Protein AF-A0A8T3LQ07-F1 (afdb_monomer)

Sequence (289 aa):
IAEIYIAQEATGGEEASLSDTGQVKVRHILYSPKDDPQGAADLPADDPAWAEAEAAARAAADKLKAIPDLAAREVDFEVLAKAESDDKGSGAKGGQLDYTSRSGFVKEFSDAIFDGEHTKGEIIGPVKSDFGYHVILWQSRRGTADERIAEMETLLKAPGAAFAALAREHSEGRTAAEGGVLGWNTKDQLQTEIADAVFALQAGQTTPRIELEDPAGAHWYNVLERKPRPLDADQRGALLTAAEGVAWPKAFEDWYAPKKETAEADGVITRDDSFTGGGTEPGVDELNP

Mean predicted aligned error: 12.7 Å

Nearest PDB structures (foldseek):
  2pv2-assembly1_B  TM=8.485E-01  e=2.477E-07  Escherichia coli
  2pv3-assembly1_B  TM=7.543E-01  e=3.571E-07  Escherichia coli
  6vj4-assembly1_A-2  TM=7.749E-01  e=1.306E-05  Bacillus anthracis
  2lj4-assembly1_A  TM=7.363E-01  e=4.424E-05  Trypanosoma brucei
  5gph-assembly1_A  TM=7.186E-01  e=7.660E-05  Homo sapiens

Solvent-accessible surface area (backbone atoms only — not comparable to full-atom values): 16565 Å² total; per-residue (Å²): 55,26,42,32,30,41,62,51,72,83,79,64,76,95,68,83,76,78,71,92,74,23,24,41,26,35,30,40,29,34,25,16,29,83,69,31,45,86,57,27,64,78,50,63,92,80,42,65,43,52,58,50,16,46,50,51,22,40,53,52,41,53,58,48,64,69,42,84,49,58,71,61,30,54,52,52,44,25,54,45,10,54,74,63,26,51,43,63,78,32,6,74,60,27,8,50,41,66,76,40,47,64,86,80,49,59,67,57,62,29,46,68,76,66,58,78,89,83,54,75,66,38,72,44,60,59,40,68,54,65,45,29,18,36,27,32,37,37,58,50,74,46,64,34,50,68,56,51,49,55,50,48,58,53,50,68,68,39,90,85,54,55,61,43,57,50,7,48,75,65,27,73,41,96,35,8,85,72,21,9,54,70,49,90,78,56,67,88,77,41,59,69,72,57,28,56,49,55,71,75,51,55,63,75,40,65,45,68,85,40,80,41,80,82,76,43,22,45,33,33,40,34,30,67,67,81,77,90,77,77,70,50,74,64,58,46,47,51,52,48,52,51,47,42,71,64,47,43,62,53,56,47,45,70,60,43,54,65,52,60,76,67,57,68,95,75,87,73,85,80,83,75,83,84,71,83,74,92,68,87,76,91,82,83,82,89,84,87,135

Secondary structure (DSSP, 8-state):
-EEEEEEPP---SS---S----EEEEEEEEE-GGG-TTTGGGS-TT-HHHHHHHHHHHHHHHHHHT--SHHHHHHHHHHHHHHH-S-HHHHTTTTEEEEEEGGGS-HHHHHHHHSS---TT-EEEEEEETTEEEEEEEEEEE--HHHHHHHHHHHHHSTT--HHHHHHHH--STTGGGTSB-----GGGS-HHHHHHHHTS-TT-BPPPEEEETTEEEEEEE-------PPPHHHHHHHHHHHHHHHHHHHHHHHHHHHHHT--SS------TT---------------

Structure (mmCIF, N/CA/C/O backbone):
data_AF-A0A8T3LQ07-F1
#
_entry.id   AF-A0A8T3LQ07-F1
#
loop_
_atom_site.group_PDB
_atom_site.id
_atom_site.type_symbol
_atom_site.label_atom_id
_atom_site.label_alt_id
_atom_site.label_comp_id
_atom_site.label_asym_id
_atom_site.label_entity_id
_atom_site.label_seq_id
_atom_site.pdbx_PDB_ins_code
_atom_site.Cartn_x
_atom_site.Cartn_y
_atom_site.Cartn_z
_atom_site.occupancy
_atom_site.B_iso_or_equiv
_atom_site.auth_seq_id
_atom_site.auth_comp_id
_atom_site.auth_asym_id
_atom_site.auth_atom_id
_atom_site.pdbx_PDB_model_num
ATOM 1 N N . ILE A 1 1 ? -13.532 -5.780 21.395 1.00 94.31 1 ILE A N 1
ATOM 2 C CA . ILE A 1 1 ? -13.444 -4.439 20.764 1.00 94.31 1 ILE A CA 1
ATOM 3 C C . ILE A 1 1 ? -13.103 -4.591 19.289 1.00 94.31 1 ILE A C 1
ATOM 5 O O . ILE A 1 1 ? -12.690 -5.680 18.892 1.00 94.31 1 ILE A O 1
ATOM 9 N N . ALA A 1 2 ? -13.291 -3.541 18.500 1.00 96.31 2 ALA A N 1
ATOM 10 C CA . ALA A 1 2 ? -12.757 -3.438 17.147 1.00 96.31 2 ALA A CA 1
ATOM 11 C C . ALA A 1 2 ? -11.883 -2.186 17.018 1.00 96.31 2 ALA A C 1
ATOM 13 O O . ALA A 1 2 ? -12.091 -1.241 17.774 1.00 96.31 2 ALA A O 1
ATOM 14 N N . GLU A 1 3 ? -10.943 -2.193 16.081 1.00 97.31 3 GLU A N 1
ATOM 15 C CA . GLU A 1 3 ? -9.976 -1.129 15.817 1.00 97.31 3 GLU A CA 1
ATOM 16 C C . GLU A 1 3 ? -10.114 -0.588 14.390 1.00 97.31 3 GLU A C 1
ATOM 18 O O . GLU A 1 3 ? -10.347 -1.334 13.439 1.00 97.31 3 GLU A O 1
ATOM 23 N N . ILE A 1 4 ? -9.921 0.720 14.259 1.00 98.06 4 ILE A N 1
ATOM 24 C CA . ILE A 1 4 ? -9.500 1.368 13.024 1.00 98.06 4 ILE A CA 1
ATOM 25 C C . ILE A 1 4 ? -8.155 2.018 13.314 1.00 98.06 4 ILE A C 1
ATOM 27 O O . ILE A 1 4 ? -8.064 2.886 14.177 1.00 98.06 4 ILE A O 1
ATOM 31 N N . TYR A 1 5 ? -7.140 1.590 12.579 1.00 96.62 5 TYR A N 1
ATOM 32 C CA . TYR A 1 5 ? -5.800 2.166 12.564 1.00 96.62 5 TYR A CA 1
ATOM 33 C C . TYR A 1 5 ? -5.536 2.859 11.227 1.00 96.62 5 TYR A C 1
ATOM 35 O O . TYR A 1 5 ? -5.799 2.262 10.178 1.00 96.62 5 TYR A O 1
ATOM 43 N N . ILE A 1 6 ? -5.007 4.082 11.277 1.00 95.31 6 ILE A N 1
ATOM 44 C CA . ILE A 1 6 ? -4.413 4.804 10.149 1.00 95.31 6 ILE A CA 1
ATOM 45 C C . ILE A 1 6 ? -2.968 5.133 10.521 1.00 95.31 6 ILE A C 1
ATOM 47 O O . ILE A 1 6 ? -2.717 5.820 11.514 1.00 95.31 6 ILE A O 1
ATOM 51 N N . ALA A 1 7 ? -2.027 4.649 9.716 1.00 91.12 7 ALA A N 1
ATOM 52 C CA . ALA A 1 7 ? -0.608 4.867 9.924 1.00 91.12 7 ALA A CA 1
ATOM 53 C C . ALA A 1 7 ? -0.254 6.339 9.717 1.00 91.12 7 ALA A C 1
ATOM 55 O O . ALA A 1 7 ? -0.655 6.953 8.721 1.00 91.12 7 ALA A O 1
ATOM 56 N N . GLN A 1 8 ? 0.522 6.886 10.651 1.00 84.19 8 GLN A N 1
ATOM 57 C CA . GLN A 1 8 ? 1.119 8.202 10.485 1.00 84.19 8 GLN A CA 1
ATOM 58 C C . GLN A 1 8 ? 2.383 8.084 9.642 1.00 84.19 8 GLN A C 1
ATOM 60 O O . GLN A 1 8 ? 3.181 7.159 9.791 1.00 84.19 8 GLN A O 1
ATOM 65 N N . GLU A 1 9 ? 2.544 9.021 8.718 1.00 74.31 9 GLU A N 1
ATOM 66 C CA . GLU A 1 9 ? 3.708 9.062 7.848 1.00 74.31 9 GLU A CA 1
ATOM 67 C C . GLU A 1 9 ? 4.897 9.617 8.638 1.00 74.31 9 GLU A C 1
ATOM 69 O O . GLU A 1 9 ? 4.758 10.590 9.382 1.00 74.31 9 GLU A O 1
ATOM 74 N N . ALA A 1 10 ? 6.066 8.980 8.511 1.00 57.75 10 ALA A N 1
ATOM 75 C CA . ALA A 1 10 ? 7.288 9.504 9.103 1.00 57.75 10 ALA A CA 1
ATOM 76 C C . ALA A 1 10 ? 7.542 10.889 8.502 1.00 57.75 10 ALA A C 1
ATOM 78 O O . ALA A 1 10 ? 7.862 11.011 7.318 1.00 57.75 10 ALA A O 1
ATOM 79 N N . THR A 1 11 ? 7.375 11.932 9.310 1.00 49.59 11 THR A N 1
ATOM 80 C CA . THR A 1 11 ? 7.700 13.299 8.923 1.00 49.59 11 THR A CA 1
ATOM 81 C C . THR A 1 11 ? 9.214 13.388 8.750 1.00 49.59 11 THR A C 1
ATOM 83 O O . THR A 1 11 ? 9.973 13.587 9.696 1.00 49.59 11 THR A O 1
ATOM 86 N N . GLY A 1 12 ? 9.681 13.166 7.521 1.00 43.12 12 GLY A N 1
ATOM 87 C CA . GLY A 1 12 ? 11.055 13.460 7.135 1.00 43.12 12 GLY A CA 1
ATOM 88 C C . GLY A 1 12 ? 11.328 14.937 7.410 1.00 43.12 12 GLY A C 1
ATOM 89 O O . GLY A 1 12 ? 10.571 15.799 6.964 1.00 43.12 12 GLY A O 1
ATOM 90 N N . GLY A 1 13 ? 12.355 15.220 8.212 1.00 39.09 13 GLY A N 1
ATOM 91 C CA . GLY A 1 13 ? 12.686 16.572 8.656 1.00 39.09 13 GLY A CA 1
ATOM 92 C C . GLY A 1 13 ? 12.883 17.562 7.503 1.00 39.09 13 GLY A C 1
ATOM 93 O O . GLY A 1 13 ? 13.377 17.180 6.452 1.00 39.09 13 GLY A O 1
ATOM 94 N N . GLU A 1 14 ? 12.478 18.814 7.751 1.00 39.03 14 GLU A N 1
ATOM 95 C CA . GLU A 1 14 ? 12.721 20.102 7.055 1.00 39.03 14 GLU A CA 1
ATOM 96 C C . GLU A 1 14 ? 12.728 20.205 5.507 1.00 39.03 14 GLU A C 1
ATOM 98 O O . GLU A 1 14 ? 12.680 21.322 4.997 1.00 39.03 14 GLU A O 1
ATOM 103 N N . GLU A 1 15 ? 12.633 19.120 4.738 1.00 42.94 15 GLU A N 1
ATOM 104 C CA . GLU A 1 15 ? 12.396 19.123 3.283 1.00 42.94 15 GLU A CA 1
ATOM 105 C C . GLU A 1 15 ? 10.947 18.753 2.917 1.00 42.94 15 GLU A C 1
ATOM 107 O O . GLU A 1 15 ? 10.656 18.308 1.808 1.00 42.94 15 GLU A O 1
ATOM 112 N N . ALA A 1 16 ? 9.991 18.998 3.819 1.00 43.78 16 ALA A N 1
ATOM 113 C CA . ALA A 1 16 ? 8.550 18.884 3.565 1.00 43.78 16 ALA A CA 1
ATOM 114 C C . ALA A 1 16 ? 8.022 19.984 2.607 1.00 43.78 16 ALA A C 1
ATOM 116 O O . ALA A 1 16 ? 7.006 20.629 2.863 1.00 43.78 16 ALA A O 1
ATOM 117 N N . SER A 1 17 ? 8.730 20.251 1.506 1.00 44.31 17 SER A N 1
ATOM 118 C CA . SER A 1 17 ? 8.371 21.281 0.528 1.00 44.31 17 SER A CA 1
ATOM 119 C C . SER A 1 17 ? 8.662 20.886 -0.919 1.00 44.31 17 SER A C 1
ATOM 121 O O . SER A 1 17 ? 9.156 21.685 -1.700 1.00 44.31 17 SER A O 1
ATOM 123 N N . LEU A 1 18 ? 8.249 19.683 -1.320 1.00 46.19 18 LEU A N 1
ATOM 124 C CA . LEU A 1 18 ? 7.821 19.425 -2.700 1.00 46.19 18 LEU A CA 1
ATOM 125 C C . LEU A 1 18 ? 6.535 18.592 -2.661 1.00 46.19 18 LEU A C 1
ATOM 127 O O . LEU A 1 18 ? 6.535 17.397 -2.931 1.00 46.19 18 LEU A O 1
ATOM 131 N N . SER A 1 19 ? 5.454 19.264 -2.243 1.00 51.28 19 SER A N 1
ATOM 132 C CA . SER A 1 19 ? 4.056 18.808 -2.253 1.00 51.28 19 SER A CA 1
ATOM 133 C C . SER A 1 19 ? 3.864 17.357 -1.799 1.00 51.28 19 SER A C 1
ATOM 135 O O . SER A 1 19 ? 3.825 16.432 -2.614 1.00 51.28 19 SER A O 1
ATOM 137 N N . ASP A 1 20 ? 3.720 17.164 -0.491 1.00 59.56 20 ASP A N 1
ATOM 138 C CA . ASP A 1 20 ? 3.174 15.923 0.044 1.00 59.56 20 ASP A CA 1
ATOM 139 C C . ASP A 1 20 ? 1.755 15.751 -0.510 1.00 59.56 20 ASP A C 1
ATOM 141 O O . ASP A 1 20 ? 0.862 16.556 -0.249 1.00 59.56 20 ASP A O 1
ATOM 145 N N . THR A 1 21 ? 1.587 14.786 -1.407 1.00 69.06 21 THR A N 1
ATOM 146 C CA . THR A 1 21 ? 0.364 14.635 -2.204 1.00 69.06 21 THR A CA 1
ATOM 147 C C . THR A 1 21 ? -0.303 13.278 -1.971 1.00 69.06 21 THR A C 1
ATOM 149 O O . THR A 1 21 ? -1.004 12.755 -2.851 1.00 69.06 21 THR A O 1
ATOM 152 N N . GLY A 1 22 ? -0.054 12.716 -0.785 1.00 86.31 22 GLY A N 1
ATOM 153 C CA . GLY A 1 22 ? -0.535 11.421 -0.343 1.00 86.31 22 GLY A CA 1
ATOM 154 C C . GLY A 1 22 ? 0.343 10.269 -0.815 1.00 86.31 22 GLY A C 1
ATOM 155 O O . GLY A 1 22 ? 1.543 10.416 -1.051 1.00 86.31 22 GLY A O 1
ATOM 156 N N . GLN A 1 23 ? -0.271 9.100 -0.963 1.00 91.06 23 GLN A N 1
ATOM 157 C CA . GLN A 1 23 ? 0.427 7.857 -1.268 1.00 91.06 23 GLN A CA 1
ATOM 158 C C . GLN A 1 23 ? -0.121 7.204 -2.524 1.00 91.06 23 GLN A C 1
ATOM 160 O O . GLN A 1 23 ? -1.329 7.207 -2.774 1.00 91.06 23 GLN A O 1
ATOM 165 N N . VAL A 1 24 ? 0.768 6.584 -3.292 1.00 93.50 24 VAL A N 1
ATOM 166 C CA . VAL A 1 24 ? 0.418 5.867 -4.518 1.00 93.50 24 VAL A CA 1
ATOM 167 C C . VAL A 1 24 ? 0.774 4.397 -4.354 1.00 93.50 24 VAL A C 1
ATOM 169 O O . VAL A 1 24 ? 1.766 4.040 -3.721 1.00 93.50 24 VAL A O 1
ATOM 172 N N . LYS A 1 25 ? -0.071 3.543 -4.925 1.00 95.38 25 LYS A N 1
ATOM 173 C CA . LYS A 1 25 ? 0.132 2.106 -5.055 1.00 95.38 25 LYS A CA 1
ATOM 174 C C . LYS A 1 25 ? 0.359 1.776 -6.525 1.00 95.38 25 LYS A C 1
ATOM 176 O O . LYS A 1 25 ? -0.461 2.136 -7.377 1.00 95.38 25 LYS A O 1
ATOM 181 N N . VAL A 1 26 ? 1.452 1.076 -6.813 1.00 97.31 26 VAL A N 1
ATOM 182 C CA . VAL A 1 26 ? 1.838 0.693 -8.176 1.00 97.31 26 VAL A CA 1
ATOM 183 C C . VAL A 1 26 ? 2.389 -0.731 -8.220 1.00 97.31 26 VAL A C 1
ATOM 185 O O . VAL A 1 26 ? 2.765 -1.315 -7.200 1.00 97.31 26 VAL A O 1
ATOM 188 N N . ARG A 1 27 ? 2.497 -1.280 -9.429 1.00 98.06 27 ARG A N 1
ATOM 189 C CA . ARG A 1 27 ? 3.458 -2.350 -9.712 1.00 98.06 27 ARG A CA 1
ATOM 190 C C . ARG A 1 27 ? 4.576 -1.825 -10.601 1.00 98.06 27 ARG A C 1
ATOM 192 O O . ARG A 1 27 ? 4.353 -0.911 -11.387 1.00 98.06 27 ARG A O 1
ATOM 199 N N . HIS A 1 28 ? 5.758 -2.408 -10.487 1.00 97.25 28 HIS A N 1
ATOM 200 C CA . HIS A 1 28 ? 6.953 -1.961 -11.186 1.00 97.25 28 HIS A CA 1
ATOM 201 C C . HIS A 1 28 ? 7.794 -3.140 -11.707 1.00 97.25 28 HIS A C 1
ATOM 203 O O . HIS A 1 28 ? 7.902 -4.173 -11.049 1.00 97.25 28 HIS A O 1
ATOM 209 N N . ILE A 1 29 ? 8.384 -2.969 -12.893 1.00 98.62 29 ILE A N 1
ATOM 210 C CA . ILE A 1 29 ? 9.421 -3.835 -13.469 1.00 98.62 29 ILE A CA 1
ATOM 211 C C . ILE A 1 29 ? 10.637 -2.968 -13.777 1.00 98.62 29 ILE A C 1
ATOM 213 O O . ILE A 1 29 ? 10.501 -1.959 -14.476 1.00 98.62 29 ILE A O 1
ATOM 217 N N . LEU A 1 30 ? 11.798 -3.381 -13.275 1.00 98.56 30 LEU A N 1
ATOM 218 C CA . LEU A 1 30 ? 13.076 -2.742 -13.564 1.00 98.56 30 LEU A CA 1
ATOM 219 C C . LEU A 1 30 ? 13.832 -3.537 -14.620 1.00 98.56 30 LEU A C 1
ATOM 221 O O . LEU A 1 30 ? 14.007 -4.739 -14.445 1.00 98.56 30 LEU A O 1
ATOM 225 N N . TYR A 1 31 ? 14.319 -2.848 -15.645 1.00 98.56 31 TYR A N 1
ATOM 226 C CA . TYR A 1 31 ? 15.292 -3.372 -16.598 1.00 98.56 31 TYR A CA 1
ATOM 227 C C . TYR A 1 31 ? 16.583 -2.573 -16.454 1.00 98.56 31 TYR A C 1
ATOM 229 O O . TYR A 1 31 ? 16.621 -1.381 -16.782 1.00 98.56 31 TYR A O 1
ATOM 237 N N . SER A 1 32 ? 17.628 -3.209 -15.941 1.00 98.19 32 SER A N 1
ATOM 238 C CA . SER A 1 32 ? 18.918 -2.580 -15.674 1.00 98.19 32 SER A CA 1
ATOM 239 C C . SER A 1 32 ? 19.930 -2.928 -16.764 1.00 98.19 32 SER A C 1
ATOM 241 O O . SER A 1 32 ? 19.902 -4.027 -17.319 1.00 98.19 32 SER A O 1
ATOM 243 N N . PRO A 1 33 ? 20.861 -2.022 -17.102 1.00 97.94 33 PRO A N 1
ATOM 244 C CA . PRO A 1 33 ? 21.961 -2.389 -17.982 1.00 97.94 33 PRO A CA 1
ATOM 245 C C . PRO A 1 33 ? 22.768 -3.538 -17.351 1.00 97.94 33 PRO A C 1
ATOM 247 O O . PRO A 1 33 ? 23.153 -3.469 -16.185 1.00 97.94 33 PRO A O 1
ATOM 250 N N . LYS A 1 34 ? 23.031 -4.595 -18.134 1.00 96.56 34 LYS A N 1
ATOM 251 C CA . LYS A 1 34 ? 23.730 -5.824 -17.694 1.00 96.56 34 LYS A CA 1
ATOM 252 C C . LYS A 1 34 ? 23.026 -6.574 -16.550 1.00 96.56 34 LYS A C 1
ATOM 254 O O . LYS A 1 34 ? 23.692 -7.319 -15.835 1.00 96.56 34 LYS A O 1
ATOM 259 N N . ASP A 1 35 ? 21.717 -6.374 -16.383 1.00 96.50 35 ASP A N 1
ATOM 260 C CA . ASP A 1 35 ? 20.893 -6.971 -15.322 1.00 96.50 35 ASP A CA 1
ATOM 261 C C . ASP A 1 35 ? 21.405 -6.643 -13.896 1.00 96.50 35 ASP A C 1
ATOM 263 O O . ASP A 1 35 ? 21.150 -7.375 -12.935 1.00 96.50 35 ASP A O 1
ATOM 267 N N . ASP A 1 36 ? 22.163 -5.543 -13.751 1.00 96.56 36 ASP A N 1
ATOM 268 C CA . ASP A 1 36 ? 22.793 -5.110 -12.499 1.00 96.56 36 ASP A CA 1
ATOM 269 C C . ASP A 1 36 ? 22.351 -3.684 -12.121 1.00 96.56 36 ASP A C 1
ATOM 271 O O . ASP A 1 36 ? 22.983 -2.700 -12.521 1.00 96.56 36 ASP A O 1
ATOM 275 N N . PRO A 1 37 ? 21.275 -3.538 -11.327 1.00 96.00 37 PRO A N 1
ATOM 276 C CA . PRO A 1 37 ? 20.811 -2.228 -10.888 1.00 96.00 37 PRO A CA 1
ATOM 277 C C . PRO A 1 37 ? 21.823 -1.499 -10.003 1.00 96.00 37 PRO A C 1
ATOM 279 O O . PRO A 1 37 ? 21.842 -0.272 -10.000 1.00 96.00 37 PRO A O 1
ATOM 282 N N . GLN A 1 38 ? 22.657 -2.212 -9.238 1.00 95.38 38 GLN A N 1
ATOM 283 C CA . GLN A 1 38 ? 23.622 -1.573 -8.338 1.00 95.38 38 GLN A CA 1
ATOM 284 C C . GLN A 1 38 ? 24.820 -0.999 -9.100 1.00 95.38 38 GLN A C 1
ATOM 286 O O . GLN A 1 38 ? 25.325 0.051 -8.713 1.00 95.38 38 GLN A O 1
ATOM 291 N N . GLY A 1 39 ? 25.254 -1.667 -10.171 1.00 95.44 39 GLY A N 1
ATOM 292 C CA . GLY A 1 39 ? 26.345 -1.215 -11.039 1.00 95.44 39 GLY A CA 1
ATOM 293 C C . GLY A 1 39 ? 25.915 -0.303 -12.192 1.00 95.44 39 GLY A C 1
ATOM 294 O O . GLY A 1 39 ? 26.773 0.212 -12.909 1.00 95.44 39 GLY A O 1
ATOM 295 N N . ALA A 1 40 ? 24.612 -0.089 -12.399 1.00 94.81 40 ALA A N 1
ATOM 296 C CA . ALA A 1 40 ? 24.087 0.644 -13.552 1.00 94.81 40 ALA A CA 1
ATOM 297 C C . ALA A 1 40 ? 24.645 2.073 -13.671 1.00 94.81 40 ALA A C 1
ATOM 299 O O . ALA A 1 40 ? 25.073 2.478 -14.754 1.00 94.81 40 ALA A O 1
ATOM 300 N N . ALA A 1 41 ? 24.704 2.808 -12.558 1.00 93.06 41 ALA A N 1
ATOM 301 C CA . ALA A 1 41 ? 25.192 4.187 -12.518 1.00 93.06 41 ALA A CA 1
ATOM 302 C C . ALA A 1 41 ? 26.700 4.323 -12.814 1.00 93.06 41 ALA A C 1
ATOM 304 O O . ALA A 1 41 ? 27.150 5.393 -13.224 1.00 93.06 41 ALA A O 1
ATOM 305 N N . ASP A 1 42 ? 27.477 3.249 -12.641 1.00 95.69 42 ASP A N 1
ATOM 306 C CA . ASP A 1 42 ? 28.917 3.235 -12.923 1.00 95.69 42 ASP A CA 1
ATOM 307 C C . ASP A 1 42 ? 29.221 3.047 -14.419 1.00 95.69 42 ASP A C 1
ATOM 309 O O . ASP A 1 42 ? 30.358 3.243 -14.867 1.00 95.69 42 ASP A O 1
ATOM 313 N N . LEU A 1 43 ? 28.222 2.650 -15.214 1.00 95.19 43 LEU A N 1
ATOM 314 C CA . LEU A 1 43 ? 28.384 2.464 -16.648 1.00 95.19 43 LEU A CA 1
ATOM 315 C C . LEU A 1 43 ? 28.378 3.807 -17.390 1.00 95.19 43 LEU A C 1
ATOM 317 O O . LEU A 1 43 ? 27.555 4.678 -17.098 1.00 95.19 43 LEU A O 1
ATOM 321 N N . PRO A 1 44 ? 29.230 3.970 -18.420 1.00 95.56 44 PRO A N 1
ATOM 322 C CA . PRO A 1 44 ? 29.128 5.099 -19.334 1.00 95.56 44 PRO A CA 1
ATOM 323 C C . PRO A 1 44 ? 27.718 5.216 -19.922 1.00 95.56 44 PRO A C 1
ATOM 325 O O . PRO A 1 44 ? 27.093 4.217 -20.278 1.00 95.56 44 PRO A O 1
ATOM 328 N N . ALA A 1 45 ? 27.219 6.444 -20.061 1.00 90.25 45 ALA A N 1
ATOM 329 C CA . ALA A 1 45 ? 25.866 6.696 -20.562 1.00 90.25 45 ALA A CA 1
ATOM 330 C C . ALA A 1 45 ? 25.638 6.219 -22.013 1.00 90.25 45 ALA A C 1
ATOM 332 O O . ALA A 1 45 ? 24.491 6.080 -22.435 1.00 90.25 45 ALA A O 1
ATOM 333 N N . ASP A 1 46 ? 26.714 6.001 -22.771 1.00 93.69 46 ASP A N 1
ATOM 334 C CA . ASP A 1 46 ? 26.734 5.468 -24.134 1.00 93.69 46 ASP A CA 1
ATOM 335 C C . ASP A 1 46 ? 27.041 3.959 -24.201 1.00 93.69 46 ASP A C 1
ATOM 337 O O . ASP A 1 46 ? 27.145 3.412 -25.301 1.00 93.69 46 ASP A O 1
ATOM 341 N N . ASP A 1 47 ? 27.161 3.270 -23.058 1.00 96.88 47 ASP A N 1
ATOM 342 C CA . ASP A 1 47 ? 27.303 1.811 -23.022 1.00 96.88 47 ASP A CA 1
ATOM 343 C C . ASP A 1 47 ? 26.065 1.165 -23.686 1.00 96.88 47 ASP A C 1
ATOM 345 O O . ASP A 1 47 ? 24.926 1.500 -23.333 1.00 96.88 47 ASP A O 1
ATOM 349 N N . PRO A 1 48 ? 26.246 0.244 -24.653 1.00 97.19 48 PRO A N 1
ATOM 350 C CA . PRO A 1 48 ? 25.138 -0.384 -25.372 1.00 97.19 48 PRO A CA 1
ATOM 351 C C . PRO A 1 48 ? 24.146 -1.113 -24.455 1.00 97.19 48 PRO A C 1
ATOM 353 O O . PRO A 1 48 ? 22.975 -1.227 -24.817 1.00 97.19 48 PRO A O 1
ATOM 356 N N . ALA A 1 49 ? 24.563 -1.533 -23.254 1.00 97.62 49 ALA A N 1
ATOM 357 C CA . ALA A 1 49 ? 23.679 -2.157 -22.274 1.00 97.62 49 ALA A CA 1
ATOM 358 C C . ALA A 1 49 ? 22.512 -1.244 -21.852 1.00 97.62 49 ALA A C 1
ATOM 360 O O . ALA A 1 49 ? 21.431 -1.736 -21.534 1.00 97.62 49 ALA A O 1
ATOM 361 N N . TRP A 1 50 ? 22.684 0.084 -21.896 1.00 97.69 50 TRP A N 1
ATOM 362 C CA . TRP A 1 50 ? 21.582 1.021 -21.657 1.00 97.69 50 TRP A CA 1
ATOM 363 C C . TRP A 1 50 ? 20.523 0.959 -22.760 1.00 97.69 50 TRP A C 1
ATOM 365 O O . TRP A 1 50 ? 19.330 1.017 -22.468 1.00 97.69 50 TRP A O 1
ATOM 375 N N . ALA A 1 51 ? 20.938 0.823 -24.021 1.00 97.69 51 ALA A N 1
ATOM 376 C CA . ALA A 1 51 ? 20.011 0.704 -25.145 1.00 97.69 51 ALA A CA 1
ATOM 377 C C . ALA A 1 51 ? 19.267 -0.641 -25.128 1.00 97.69 51 ALA A C 1
ATOM 379 O O . ALA A 1 51 ? 18.087 -0.700 -25.478 1.00 97.69 51 ALA A O 1
ATOM 380 N N . GLU A 1 52 ? 19.936 -1.711 -24.692 1.00 97.75 52 GLU A N 1
ATOM 381 C CA . GLU A 1 52 ? 19.326 -3.031 -24.498 1.00 97.75 52 GLU A CA 1
ATOM 382 C C . GLU A 1 52 ? 18.254 -2.995 -23.400 1.00 97.75 52 GLU A C 1
ATOM 384 O O . GLU A 1 52 ? 17.119 -3.411 -23.643 1.00 97.75 52 GLU A O 1
ATOM 389 N N . ALA A 1 53 ? 18.573 -2.412 -22.239 1.00 98.25 53 ALA A N 1
ATOM 390 C CA . ALA A 1 53 ? 17.626 -2.237 -21.139 1.00 98.25 53 ALA A CA 1
ATOM 391 C C . ALA A 1 53 ? 16.413 -1.377 -21.545 1.00 98.25 53 ALA A C 1
ATOM 393 O O . ALA A 1 53 ? 15.269 -1.730 -21.255 1.00 98.25 53 ALA A O 1
ATOM 394 N N . GLU A 1 54 ? 16.634 -0.281 -22.281 1.00 98.44 54 GLU A N 1
ATOM 395 C CA . GLU A 1 54 ? 15.548 0.560 -22.799 1.00 98.44 54 GLU A CA 1
ATOM 396 C C . GLU A 1 54 ? 14.631 -0.216 -23.753 1.00 98.44 54 GLU A C 1
ATOM 398 O O . GLU A 1 54 ? 13.403 -0.107 -23.685 1.00 98.44 54 GLU A O 1
ATOM 403 N N . ALA A 1 55 ? 15.221 -0.998 -24.661 1.00 98.56 55 ALA A N 1
ATOM 404 C CA . ALA A 1 55 ? 14.478 -1.788 -25.631 1.00 98.56 55 ALA A CA 1
ATOM 405 C C . ALA A 1 55 ? 13.636 -2.875 -24.947 1.00 98.56 55 ALA A C 1
ATOM 407 O O . ALA A 1 55 ? 12.473 -3.055 -25.318 1.00 98.56 55 ALA A O 1
ATOM 40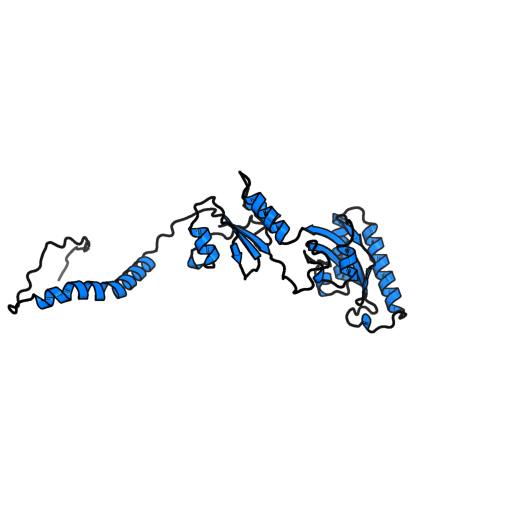8 N N . ALA A 1 56 ? 14.188 -3.546 -23.932 1.00 98.50 56 ALA A N 1
ATOM 409 C CA . ALA A 1 56 ? 13.471 -4.528 -23.123 1.00 98.50 56 ALA A CA 1
ATOM 410 C C . ALA A 1 56 ? 12.292 -3.884 -22.375 1.00 98.50 56 ALA A C 1
ATOM 412 O O . ALA A 1 56 ? 11.150 -4.328 -22.522 1.00 98.50 56 ALA A O 1
ATOM 413 N N . ALA A 1 57 ? 12.535 -2.767 -21.683 1.00 98.62 57 ALA A N 1
ATOM 414 C CA . ALA A 1 57 ? 11.490 -2.018 -20.992 1.00 98.62 57 ALA A CA 1
ATOM 415 C C . ALA A 1 57 ? 10.386 -1.544 -21.948 1.00 98.62 57 ALA A C 1
ATOM 417 O O . ALA A 1 57 ? 9.196 -1.637 -21.635 1.00 98.62 57 ALA A O 1
ATOM 418 N N . ARG A 1 58 ? 10.747 -1.061 -23.145 1.00 98.69 58 ARG A N 1
ATOM 419 C CA . ARG A 1 58 ? 9.761 -0.636 -24.148 1.00 98.69 58 ARG A CA 1
ATOM 420 C C . ARG A 1 58 ? 8.924 -1.809 -24.648 1.00 98.69 58 ARG A C 1
ATOM 422 O O . ARG A 1 58 ? 7.704 -1.691 -24.691 1.00 98.69 58 ARG A O 1
ATOM 429 N N . ALA A 1 59 ? 9.550 -2.943 -24.956 1.00 98.56 59 ALA A N 1
ATOM 430 C CA . ALA A 1 59 ? 8.836 -4.143 -25.385 1.00 98.56 59 ALA A CA 1
ATOM 431 C C . ALA A 1 59 ? 7.854 -4.646 -24.312 1.00 98.56 59 ALA A C 1
ATOM 433 O O . ALA A 1 59 ? 6.713 -4.992 -24.628 1.00 98.56 59 ALA A O 1
ATOM 434 N N . ALA A 1 60 ? 8.266 -4.629 -23.042 1.00 98.44 60 ALA A N 1
ATOM 435 C CA . ALA A 1 60 ? 7.413 -4.965 -21.909 1.00 98.44 60 ALA A CA 1
ATOM 436 C C . ALA A 1 60 ? 6.222 -4.005 -21.778 1.00 98.44 60 ALA A C 1
ATOM 438 O O . ALA A 1 60 ? 5.073 -4.447 -21.698 1.00 98.44 60 ALA A O 1
ATOM 439 N N . ALA A 1 61 ? 6.476 -2.693 -21.824 1.00 98.56 61 ALA A N 1
ATOM 440 C CA . ALA A 1 61 ? 5.431 -1.677 -21.757 1.00 98.56 61 ALA A CA 1
ATOM 441 C C . ALA A 1 61 ? 4.420 -1.819 -22.906 1.00 98.56 61 ALA A C 1
ATOM 443 O O . ALA A 1 61 ? 3.214 -1.778 -22.665 1.00 98.56 61 ALA A O 1
ATOM 444 N N . ASP A 1 62 ? 4.887 -2.031 -24.137 1.00 98.56 62 ASP A N 1
ATOM 445 C CA . ASP A 1 62 ? 4.029 -2.193 -25.315 1.00 98.56 62 ASP A CA 1
ATOM 446 C C . ASP A 1 62 ? 3.172 -3.462 -25.221 1.00 98.56 62 ASP A C 1
ATOM 448 O O . ASP A 1 62 ? 1.965 -3.420 -25.481 1.00 98.56 62 ASP A O 1
ATOM 452 N N . LYS A 1 63 ? 3.761 -4.577 -24.765 1.00 98.12 63 LYS A N 1
ATOM 453 C CA . LYS A 1 63 ? 3.036 -5.829 -24.502 1.00 98.12 63 LYS A CA 1
ATOM 454 C C . LYS A 1 63 ? 1.918 -5.622 -23.479 1.00 98.12 63 LYS A C 1
ATOM 456 O O . LYS A 1 63 ? 0.795 -6.058 -23.714 1.00 98.12 63 LYS A O 1
ATOM 461 N N . LEU A 1 64 ? 2.205 -4.939 -22.372 1.00 98.38 64 LEU A N 1
ATOM 462 C CA . LEU A 1 64 ? 1.233 -4.693 -21.303 1.00 98.38 64 LEU A CA 1
ATOM 463 C C . LEU A 1 64 ? 0.129 -3.718 -21.738 1.00 98.38 64 LEU A C 1
ATOM 465 O O . LEU A 1 64 ? -1.047 -3.944 -21.448 1.00 98.38 64 LEU A O 1
ATOM 469 N N . LYS A 1 65 ? 0.479 -2.666 -22.491 1.00 98.25 65 LYS A N 1
ATOM 470 C CA . LYS A 1 65 ? -0.485 -1.706 -23.063 1.00 98.25 65 LYS A CA 1
ATOM 471 C C . LYS A 1 65 ? -1.453 -2.372 -24.043 1.00 98.25 65 LYS A C 1
ATOM 473 O O . LYS A 1 65 ? -2.606 -1.953 -24.129 1.00 98.25 65 LYS A O 1
ATOM 478 N N . ALA A 1 66 ? -1.015 -3.418 -24.746 1.00 98.00 66 ALA A N 1
ATOM 479 C CA . ALA A 1 66 ? -1.842 -4.152 -25.700 1.00 98.00 66 ALA A CA 1
ATOM 480 C C . ALA A 1 66 ? -2.940 -5.023 -25.053 1.00 98.00 66 ALA A C 1
ATOM 482 O O . ALA A 1 66 ? -3.829 -5.485 -25.766 1.00 98.00 66 ALA A O 1
ATOM 483 N N . ILE A 1 67 ? -2.915 -5.245 -23.733 1.00 97.81 67 ILE A N 1
ATOM 484 C CA . ILE A 1 67 ? -3.907 -6.063 -23.017 1.00 97.81 67 ILE A CA 1
ATOM 485 C C . ILE A 1 67 ? -5.074 -5.165 -22.586 1.00 97.81 67 ILE A C 1
ATOM 487 O O . ILE A 1 67 ? -4.898 -4.397 -21.646 1.00 97.81 67 ILE A O 1
ATOM 491 N N . PRO A 1 68 ? -6.262 -5.201 -23.217 1.00 95.50 68 PRO A N 1
ATOM 492 C CA . PRO A 1 68 ? -7.329 -4.233 -22.937 1.00 95.50 68 PRO A CA 1
ATOM 493 C C . PRO A 1 68 ? -8.027 -4.459 -21.590 1.00 95.50 68 PRO A C 1
ATOM 495 O O . PRO A 1 68 ? -8.521 -3.508 -20.991 1.00 95.50 68 PRO A O 1
ATOM 498 N N . ASP A 1 69 ? -8.081 -5.707 -21.126 1.00 97.62 69 ASP A N 1
ATOM 499 C CA . ASP A 1 69 ? -8.697 -6.062 -19.853 1.00 97.62 69 ASP A CA 1
ATOM 500 C C . ASP A 1 69 ? -7.735 -5.786 -18.692 1.00 97.62 69 ASP A C 1
ATOM 502 O O . ASP A 1 69 ? -6.600 -6.261 -18.685 1.00 97.62 69 ASP A O 1
ATOM 506 N N . LEU A 1 70 ? -8.191 -5.015 -17.703 1.00 96.38 70 LEU A N 1
ATOM 507 C CA . LEU A 1 70 ? -7.361 -4.610 -16.569 1.00 96.38 70 LEU A CA 1
ATOM 508 C C . LEU A 1 70 ? -6.932 -5.800 -15.706 1.00 96.38 70 LEU A C 1
ATOM 510 O O . LEU A 1 70 ? -5.776 -5.864 -15.299 1.00 96.38 70 LEU A O 1
ATOM 514 N N . ALA A 1 71 ? -7.838 -6.741 -15.434 1.00 97.31 71 ALA A N 1
ATOM 515 C CA . ALA A 1 71 ? -7.524 -7.879 -14.577 1.00 97.31 71 ALA A CA 1
ATOM 516 C C . ALA A 1 71 ? -6.470 -8.781 -15.237 1.00 97.31 71 ALA A C 1
ATOM 518 O O . ALA A 1 71 ? -5.494 -9.166 -14.596 1.00 97.31 71 ALA A O 1
ATOM 519 N N . ALA A 1 72 ? -6.613 -9.049 -16.537 1.00 97.75 72 ALA A N 1
ATOM 520 C CA . ALA A 1 72 ? -5.611 -9.759 -17.322 1.00 97.75 72 ALA A CA 1
ATOM 521 C C . ALA A 1 72 ? -4.278 -8.998 -17.362 1.00 97.75 72 ALA A C 1
ATOM 523 O O . ALA A 1 72 ? -3.224 -9.604 -17.189 1.00 97.75 72 ALA A O 1
ATOM 524 N N . ARG A 1 73 ? -4.313 -7.668 -17.527 1.00 97.69 73 ARG A N 1
ATOM 525 C CA . ARG A 1 73 ? -3.104 -6.834 -17.528 1.00 97.69 73 ARG A CA 1
ATOM 526 C C . ARG A 1 73 ? -2.373 -6.887 -16.188 1.00 97.69 73 ARG A C 1
ATOM 528 O O . ARG A 1 73 ? -1.154 -6.997 -16.185 1.00 97.69 73 ARG A O 1
ATOM 535 N N . GLU A 1 74 ? -3.087 -6.834 -15.064 1.00 97.50 74 GLU A N 1
ATOM 536 C CA . GLU A 1 74 ? -2.503 -6.962 -13.721 1.00 97.50 74 GLU A CA 1
ATOM 537 C C . GLU A 1 74 ? -1.842 -8.331 -13.507 1.00 97.50 74 GLU A C 1
ATOM 539 O O . GLU A 1 74 ? -0.742 -8.400 -12.953 1.00 97.50 74 GLU A O 1
ATOM 544 N N . VAL A 1 75 ? -2.479 -9.409 -13.977 1.00 98.06 75 VAL A N 1
ATOM 545 C CA . VAL A 1 75 ? -1.931 -10.773 -13.905 1.00 98.06 75 VAL A CA 1
ATOM 546 C C . VAL A 1 75 ? -0.668 -10.903 -14.756 1.00 98.06 75 VAL A C 1
ATOM 548 O O . VAL A 1 75 ? 0.355 -11.380 -14.264 1.00 98.06 75 VAL A O 1
ATOM 551 N N . ASP A 1 76 ? -0.705 -10.446 -16.006 1.00 98.25 76 ASP A N 1
ATOM 552 C CA . ASP A 1 76 ? 0.446 -10.530 -16.908 1.00 98.25 76 ASP A CA 1
ATOM 553 C C . ASP A 1 76 ? 1.599 -9.635 -16.446 1.00 98.25 76 ASP A C 1
ATOM 555 O O . ASP A 1 76 ? 2.759 -10.031 -16.563 1.00 98.25 76 ASP A O 1
ATOM 559 N N . PHE A 1 77 ? 1.300 -8.470 -15.863 1.00 98.62 77 PHE A N 1
ATOM 560 C CA . PHE A 1 77 ? 2.310 -7.620 -15.236 1.00 98.62 77 PHE A CA 1
ATOM 561 C C . PHE A 1 77 ? 3.010 -8.354 -14.095 1.00 98.62 77 PHE A C 1
ATOM 563 O O . PHE A 1 77 ? 4.234 -8.351 -14.023 1.00 98.62 77 PHE A O 1
ATOM 570 N N . GLU A 1 78 ? 2.255 -9.011 -13.212 1.00 98.44 78 GLU A N 1
ATOM 571 C CA . GLU A 1 78 ? 2.821 -9.787 -12.108 1.00 98.44 78 GLU A CA 1
ATOM 572 C C . GLU A 1 78 ? 3.723 -10.926 -12.600 1.00 98.44 78 GLU A C 1
ATOM 574 O O . GLU A 1 78 ? 4.809 -11.133 -12.050 1.00 98.44 78 GLU A O 1
ATOM 579 N N . VAL A 1 79 ? 3.287 -11.655 -13.631 1.00 98.44 79 VAL A N 1
ATOM 580 C CA . VAL A 1 79 ? 4.080 -12.728 -14.245 1.00 98.44 79 VAL A CA 1
ATOM 581 C C . VAL A 1 79 ? 5.370 -12.167 -14.836 1.00 98.44 79 VAL A C 1
ATOM 583 O O . VAL A 1 79 ? 6.442 -12.719 -14.590 1.00 98.44 79 VAL A O 1
ATOM 586 N N . LEU A 1 80 ? 5.277 -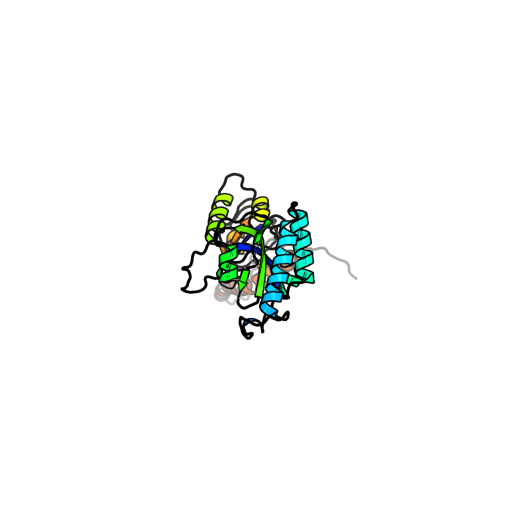11.056 -15.569 1.00 98.25 80 LEU A N 1
ATOM 587 C CA . LEU A 1 80 ? 6.425 -10.415 -16.199 1.00 98.25 80 LEU A CA 1
ATOM 588 C C . LEU A 1 80 ? 7.410 -9.878 -15.157 1.00 98.25 80 LEU A C 1
ATOM 590 O O . LEU A 1 80 ? 8.599 -10.152 -15.245 1.00 98.25 80 LEU A O 1
ATOM 594 N N . ALA A 1 81 ? 6.915 -9.211 -14.115 1.00 98.50 81 ALA A N 1
ATOM 595 C CA . ALA A 1 81 ? 7.737 -8.687 -13.031 1.00 98.50 81 ALA A CA 1
ATOM 596 C C . ALA A 1 81 ? 8.515 -9.792 -12.300 1.00 98.50 81 ALA A C 1
ATOM 598 O O . ALA A 1 81 ? 9.691 -9.623 -11.991 1.00 98.50 81 ALA A O 1
ATOM 599 N N . LYS A 1 82 ? 7.880 -10.944 -12.048 1.00 98.44 82 LYS A N 1
ATOM 600 C CA . LYS A 1 82 ? 8.544 -12.102 -11.427 1.00 98.44 82 LYS A CA 1
ATOM 601 C C . LYS A 1 82 ? 9.611 -12.724 -12.324 1.00 98.44 82 LYS A C 1
ATOM 603 O O . LYS A 1 82 ? 10.578 -13.275 -11.804 1.00 98.44 82 LYS A O 1
ATOM 608 N N . ALA A 1 83 ? 9.401 -12.692 -13.637 1.00 97.88 83 ALA A N 1
ATOM 609 C CA . ALA A 1 83 ? 10.289 -13.316 -14.607 1.00 97.88 83 ALA A CA 1
ATOM 610 C C . ALA A 1 83 ? 11.474 -12.421 -14.993 1.00 97.88 83 ALA A C 1
ATOM 612 O O . ALA A 1 83 ? 12.578 -12.929 -15.163 1.00 97.88 83 ALA A O 1
ATOM 613 N N . GLU A 1 84 ? 11.240 -11.116 -15.131 1.00 97.69 84 GLU A N 1
ATOM 614 C CA . GLU A 1 84 ? 12.155 -10.207 -15.827 1.00 97.69 84 GLU A CA 1
ATOM 615 C C . GLU A 1 84 ? 12.656 -9.042 -14.970 1.00 97.69 84 GLU A C 1
ATOM 617 O O . GLU A 1 84 ? 13.630 -8.414 -15.354 1.00 97.69 84 GLU A O 1
ATOM 622 N N . SER A 1 85 ? 12.041 -8.734 -13.820 1.00 98.50 85 SER A N 1
ATOM 623 C CA . SER A 1 85 ? 12.472 -7.566 -13.041 1.00 98.50 85 SER A CA 1
ATOM 624 C C . SER A 1 85 ? 13.850 -7.770 -12.405 1.00 98.50 85 SER A C 1
ATOM 626 O O . SER A 1 85 ? 14.110 -8.756 -11.695 1.00 98.50 85 SER A O 1
ATOM 628 N N . ASP A 1 86 ? 14.706 -6.769 -12.564 1.00 98.25 86 ASP A N 1
ATOM 629 C CA . AS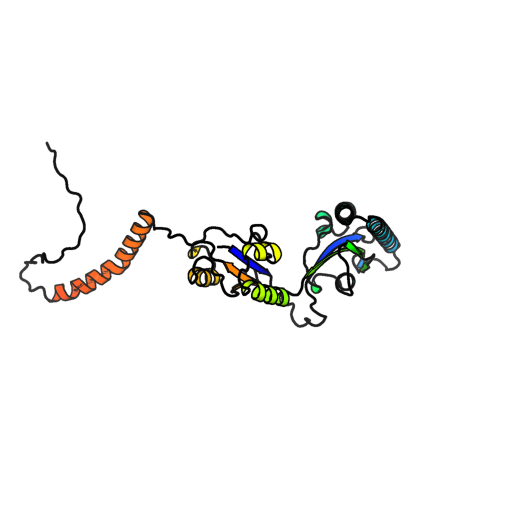P A 1 86 ? 16.000 -6.679 -11.892 1.00 98.25 86 ASP A CA 1
ATOM 630 C C . ASP A 1 86 ? 15.895 -6.172 -10.455 1.00 98.25 86 ASP A C 1
ATOM 632 O O . ASP A 1 86 ? 16.735 -6.499 -9.615 1.00 98.25 86 ASP A O 1
ATOM 636 N N . ASP A 1 87 ? 14.796 -5.499 -10.109 1.00 96.69 87 ASP A N 1
ATOM 637 C CA . ASP A 1 87 ? 14.443 -5.253 -8.715 1.00 96.69 87 ASP A CA 1
ATOM 638 C C . ASP A 1 87 ? 13.949 -6.557 -8.076 1.00 96.69 87 ASP A C 1
ATOM 640 O O . ASP A 1 87 ? 12.774 -6.924 -8.170 1.00 96.69 87 ASP A O 1
ATOM 644 N N . LYS A 1 88 ? 14.858 -7.263 -7.397 1.00 94.25 88 LYS A N 1
ATOM 645 C CA . LYS A 1 88 ? 14.559 -8.541 -6.733 1.00 94.25 88 LYS A CA 1
ATOM 646 C C . LYS A 1 88 ? 13.646 -8.388 -5.514 1.00 94.25 88 LYS A C 1
ATOM 648 O O . LYS A 1 88 ? 13.001 -9.363 -5.126 1.00 94.25 88 LYS A O 1
ATOM 653 N N . GLY A 1 89 ? 13.558 -7.192 -4.927 1.00 93.81 89 GLY A N 1
ATOM 654 C CA . GLY A 1 89 ? 12.708 -6.921 -3.771 1.00 93.81 89 GLY A CA 1
ATOM 655 C C . GLY A 1 89 ? 11.228 -6.907 -4.148 1.00 93.81 89 GLY A C 1
ATOM 656 O O . GLY A 1 89 ? 10.438 -7.691 -3.606 1.00 93.81 89 GLY A O 1
ATOM 657 N N . SER A 1 90 ? 10.851 -6.039 -5.091 1.00 95.81 90 SER A N 1
ATOM 658 C CA . SER A 1 90 ? 9.464 -5.956 -5.570 1.00 95.81 90 SER A CA 1
ATOM 659 C C . SER A 1 90 ? 9.147 -7.015 -6.630 1.00 95.81 90 SER A C 1
ATOM 661 O O . SER A 1 90 ? 8.051 -7.577 -6.612 1.00 95.81 90 SER A O 1
ATOM 663 N N . GLY A 1 91 ? 10.103 -7.383 -7.490 1.00 96.62 91 GLY A N 1
ATOM 664 C CA . GLY A 1 91 ? 9.933 -8.361 -8.572 1.00 96.62 91 GLY A CA 1
ATOM 665 C C . GLY A 1 91 ? 9.442 -9.722 -8.081 1.00 96.62 91 GLY A C 1
ATOM 666 O O . GLY A 1 91 ? 8.461 -10.250 -8.604 1.00 96.62 91 GLY A O 1
ATOM 667 N N . ALA A 1 92 ? 10.000 -10.236 -6.977 1.00 96.44 92 ALA A N 1
ATOM 668 C CA . ALA A 1 92 ? 9.540 -11.483 -6.351 1.00 96.44 92 ALA A CA 1
ATOM 669 C C . ALA A 1 92 ? 8.061 -11.436 -5.907 1.00 96.44 92 ALA A C 1
ATOM 671 O O . ALA A 1 92 ? 7.381 -12.464 -5.847 1.00 96.44 92 ALA A O 1
ATOM 672 N N . LYS A 1 93 ? 7.540 -10.234 -5.636 1.00 97.19 93 LYS A N 1
ATOM 673 C CA . LYS A 1 93 ? 6.147 -9.955 -5.258 1.00 97.19 93 LYS A CA 1
ATOM 674 C C . LYS A 1 93 ? 5.304 -9.488 -6.451 1.00 97.19 93 LYS A C 1
ATOM 676 O O . LYS A 1 93 ? 4.274 -8.847 -6.263 1.00 97.19 93 LYS A O 1
ATOM 681 N N . GLY A 1 94 ? 5.727 -9.779 -7.683 1.00 97.38 94 GLY A N 1
ATOM 682 C CA . GLY A 1 94 ? 5.014 -9.329 -8.880 1.00 97.38 94 GLY A CA 1
ATOM 683 C C . GLY A 1 94 ? 5.147 -7.833 -9.139 1.00 97.38 94 GLY A C 1
ATOM 684 O O . GLY A 1 94 ? 4.200 -7.213 -9.622 1.00 97.38 94 GLY A O 1
ATOM 685 N N . GLY A 1 95 ? 6.270 -7.242 -8.739 1.00 97.19 95 GLY A N 1
ATOM 686 C CA . GLY A 1 95 ? 6.527 -5.812 -8.855 1.00 97.19 95 GLY A CA 1
ATOM 687 C C . GLY A 1 95 ? 5.760 -4.962 -7.848 1.00 97.19 95 GLY A C 1
ATOM 688 O O . GLY A 1 95 ? 5.742 -3.747 -7.992 1.00 97.19 95 GLY A O 1
ATOM 689 N N . GLN A 1 96 ? 5.074 -5.563 -6.869 1.00 97.12 96 GLN A N 1
ATOM 690 C CA . GLN A 1 96 ? 4.168 -4.830 -5.988 1.00 97.12 96 GLN A CA 1
ATOM 691 C C . GLN A 1 96 ? 4.923 -3.843 -5.097 1.00 97.12 96 GLN A C 1
ATOM 693 O O . GLN A 1 96 ? 5.742 -4.233 -4.262 1.00 97.12 96 GLN A O 1
ATOM 698 N N . LEU A 1 97 ? 4.544 -2.576 -5.226 1.00 94.81 97 LEU A N 1
ATOM 699 C CA . LEU A 1 97 ? 4.886 -1.494 -4.318 1.00 94.81 97 LEU A CA 1
ATOM 700 C C . LEU A 1 97 ? 3.563 -1.030 -3.700 1.00 94.81 97 LEU A C 1
ATOM 702 O O . LEU A 1 97 ? 2.677 -0.536 -4.401 1.00 94.81 97 LEU A O 1
ATOM 706 N N . ASP A 1 98 ? 3.359 -1.329 -2.414 1.00 92.25 98 ASP A N 1
ATOM 707 C CA . ASP A 1 98 ? 2.143 -0.896 -1.716 1.00 92.25 98 ASP A CA 1
ATOM 708 C C . ASP A 1 98 ? 2.146 0.627 -1.515 1.00 92.25 98 ASP A C 1
ATOM 710 O O . ASP A 1 98 ? 3.098 1.299 -1.912 1.00 92.25 98 ASP A O 1
ATOM 714 N N . TYR A 1 99 ? 1.079 1.171 -0.929 1.00 91.69 99 TYR A N 1
ATOM 715 C CA . TYR A 1 99 ? 0.964 2.607 -0.685 1.00 91.69 99 TYR A CA 1
ATOM 716 C C . TYR A 1 99 ? 2.225 3.190 -0.047 1.00 91.69 99 TYR A C 1
ATOM 718 O O . TYR A 1 99 ? 2.587 2.861 1.081 1.00 91.69 99 TYR A O 1
ATOM 726 N N . THR A 1 100 ? 2.871 4.078 -0.791 1.00 87.31 100 THR A N 1
ATOM 727 C CA . THR A 1 100 ? 4.118 4.721 -0.392 1.00 87.31 100 THR A CA 1
ATOM 728 C C . THR A 1 100 ? 4.105 6.185 -0.798 1.00 87.31 100 THR A C 1
ATOM 730 O O . THR A 1 100 ? 3.392 6.571 -1.730 1.00 87.31 100 THR A O 1
ATOM 733 N N . SER A 1 101 ? 4.865 6.995 -0.072 1.00 88.31 101 SER A N 1
ATOM 734 C CA . SER A 1 101 ? 4.943 8.445 -0.258 1.00 88.31 101 SER A CA 1
ATOM 735 C C . SER A 1 101 ? 6.055 8.801 -1.256 1.00 88.31 101 SER A C 1
ATOM 737 O O . SER A 1 101 ? 6.950 7.997 -1.531 1.00 88.31 101 SER A O 1
ATOM 739 N N . ARG A 1 102 ? 6.025 10.025 -1.801 1.00 88.88 102 ARG A N 1
ATOM 740 C CA . ARG A 1 102 ? 6.976 10.503 -2.831 1.00 88.88 102 ARG A CA 1
ATOM 741 C C . ARG A 1 102 ? 8.451 10.338 -2.442 1.00 88.88 102 ARG A C 1
ATOM 743 O O . ARG A 1 102 ? 9.286 10.074 -3.301 1.00 88.88 102 ARG A O 1
ATOM 750 N N . SER A 1 103 ? 8.782 10.486 -1.164 1.00 84.56 103 SER A N 1
ATOM 751 C CA . SER A 1 103 ? 10.153 10.349 -0.654 1.00 84.56 103 SER A CA 1
ATOM 752 C C . SER A 1 103 ? 10.701 8.917 -0.711 1.00 84.56 103 SER A C 1
ATOM 754 O O . SER A 1 103 ? 11.898 8.719 -0.530 1.00 84.56 103 SER A O 1
ATOM 756 N N . GLY A 1 104 ? 9.852 7.916 -0.968 1.00 82.19 104 GLY A N 1
ATOM 757 C CA . GLY A 1 104 ? 10.246 6.509 -1.019 1.00 82.19 104 GLY A CA 1
ATOM 758 C C . GLY A 1 104 ? 10.974 6.079 -2.297 1.00 82.19 104 GLY A C 1
ATOM 759 O O . GLY A 1 104 ? 11.410 4.930 -2.362 1.00 82.19 104 GLY A O 1
ATOM 760 N N . PHE A 1 105 ? 11.105 6.949 -3.306 1.00 88.69 105 PHE A N 1
ATOM 761 C CA . PHE A 1 105 ? 11.699 6.601 -4.602 1.00 88.69 105 PHE A CA 1
ATOM 762 C C . PHE A 1 105 ? 12.693 7.643 -5.120 1.00 88.69 105 PHE A C 1
ATOM 764 O O . PHE A 1 105 ? 12.731 8.784 -4.662 1.00 88.69 105 PHE A O 1
ATOM 771 N N . VAL A 1 106 ? 13.465 7.243 -6.137 1.00 91.75 106 VAL A N 1
ATOM 772 C CA . VAL A 1 106 ? 14.253 8.175 -6.954 1.00 91.75 106 VAL A CA 1
ATOM 773 C C . VAL A 1 106 ? 13.352 9.175 -7.663 1.00 91.75 106 VAL A C 1
ATOM 775 O O . VAL A 1 106 ? 12.200 8.876 -7.993 1.00 91.75 106 VAL A O 1
ATOM 778 N N . LYS A 1 107 ? 13.897 10.365 -7.912 1.00 92.81 107 LYS A N 1
ATOM 779 C CA . LYS A 1 107 ? 13.146 11.516 -8.405 1.00 92.81 107 LYS A CA 1
ATOM 780 C C . LYS A 1 107 ? 12.364 11.200 -9.681 1.00 92.81 107 LYS A C 1
ATOM 782 O O . LYS A 1 107 ? 11.181 11.502 -9.748 1.00 92.81 107 LYS A O 1
ATOM 787 N N . GLU A 1 108 ? 12.993 10.560 -10.660 1.00 94.94 108 GLU A N 1
ATOM 788 C CA . GLU A 1 108 ? 12.395 10.268 -11.966 1.00 94.94 108 GLU A CA 1
ATOM 789 C C . GLU A 1 108 ? 11.199 9.322 -11.842 1.00 94.94 108 GLU A C 1
ATOM 791 O O . GLU A 1 108 ? 10.176 9.523 -12.493 1.00 94.94 108 GLU A O 1
ATOM 796 N N . PHE A 1 109 ? 11.311 8.312 -10.975 1.00 95.25 109 PHE A N 1
ATOM 797 C CA . PHE A 1 109 ? 10.220 7.388 -10.687 1.00 95.25 109 PHE A CA 1
ATOM 798 C C . PHE A 1 109 ? 9.076 8.104 -9.969 1.00 95.25 109 PHE A C 1
ATOM 800 O O . PHE A 1 109 ? 7.921 7.966 -10.362 1.00 95.25 109 PHE A O 1
ATOM 807 N N . SER A 1 110 ? 9.404 8.885 -8.938 1.00 93.44 110 SER A N 1
ATOM 808 C CA . SER A 1 110 ? 8.434 9.659 -8.167 1.00 93.44 110 SER A CA 1
ATOM 809 C C . SER A 1 110 ? 7.662 10.646 -9.030 1.00 93.44 110 SER A C 1
ATOM 811 O O . SER A 1 110 ? 6.434 10.649 -9.002 1.00 93.44 110 SER A O 1
ATOM 813 N N . ASP A 1 111 ? 8.356 11.441 -9.838 1.00 93.62 111 ASP A N 1
ATOM 814 C CA . ASP A 1 111 ? 7.722 12.369 -10.770 1.00 93.62 111 ASP A CA 1
ATOM 815 C C . ASP A 1 111 ? 6.784 11.612 -11.716 1.00 93.62 111 ASP A C 1
ATOM 817 O O . ASP A 1 111 ? 5.635 12.001 -11.884 1.00 93.62 111 ASP A O 1
ATOM 821 N N . ALA A 1 112 ? 7.210 10.460 -12.244 1.00 95.06 112 ALA A N 1
ATOM 822 C CA . ALA A 1 112 ? 6.401 9.689 -13.181 1.00 95.06 112 ALA A CA 1
ATOM 823 C C . ALA A 1 112 ? 5.088 9.124 -12.612 1.00 95.06 112 ALA A C 1
ATOM 825 O O . ALA A 1 112 ? 4.202 8.844 -13.411 1.00 95.06 112 ALA A O 1
ATOM 826 N N . ILE A 1 113 ? 4.961 8.906 -11.294 1.00 94.75 113 ILE A N 1
ATOM 827 C CA . ILE A 1 113 ? 3.750 8.309 -10.685 1.00 94.75 113 ILE A CA 1
ATOM 828 C C . ILE A 1 113 ? 2.905 9.291 -9.867 1.00 94.75 113 ILE A C 1
ATOM 830 O O . ILE A 1 113 ? 1.744 8.990 -9.556 1.00 94.75 113 ILE A O 1
ATOM 834 N N . PHE A 1 114 ? 3.495 10.416 -9.454 1.00 92.75 114 PHE A N 1
ATOM 835 C CA . PHE A 1 114 ? 2.830 11.441 -8.653 1.00 92.75 114 PHE A CA 1
ATOM 836 C C . PHE A 1 114 ? 2.493 12.699 -9.460 1.00 92.75 114 PHE A C 1
ATOM 838 O O . PHE A 1 114 ? 1.553 13.404 -9.071 1.00 92.75 114 PHE A O 1
ATOM 845 N N . ASP A 1 115 ? 3.224 12.990 -10.542 1.00 89.44 115 ASP A N 1
ATOM 846 C CA . ASP A 1 115 ? 2.965 14.156 -11.386 1.00 89.44 115 ASP A CA 1
ATOM 847 C C . ASP A 1 115 ? 1.930 13.818 -12.463 1.00 89.44 115 ASP A C 1
ATOM 849 O O . ASP A 1 115 ? 2.084 12.884 -13.243 1.00 89.44 115 ASP A O 1
ATOM 853 N N . GLY A 1 116 ? 0.885 14.641 -12.549 1.00 82.81 116 GLY A N 1
ATOM 854 C CA . GLY A 1 116 ? -0.186 14.477 -13.530 1.00 82.81 116 GLY A CA 1
ATOM 855 C C . GLY A 1 116 ? -1.376 13.656 -13.031 1.00 82.81 116 GLY A C 1
ATOM 856 O O . GLY A 1 116 ? -1.481 13.279 -11.862 1.00 82.81 116 GLY A O 1
ATOM 857 N N . GLU A 1 117 ? -2.330 13.447 -13.936 1.00 87.00 117 GLU A N 1
ATOM 858 C CA . GLU A 1 117 ? -3.528 12.648 -13.691 1.00 87.00 117 GLU A CA 1
ATOM 859 C C . GLU A 1 117 ? -3.328 11.255 -14.278 1.00 87.00 117 GLU A C 1
ATOM 861 O O . GLU A 1 117 ? -3.285 11.096 -15.498 1.00 87.00 117 GLU A O 1
ATOM 866 N N . HIS A 1 118 ? -3.228 10.253 -13.407 1.00 94.50 118 HIS A N 1
ATOM 867 C CA . HIS A 1 118 ? -3.142 8.859 -13.818 1.00 94.50 118 HIS A CA 1
ATOM 868 C C . HIS A 1 118 ? -4.469 8.138 -13.655 1.00 94.50 118 HIS A C 1
ATOM 870 O O . HIS A 1 118 ? -5.269 8.425 -12.759 1.00 94.50 118 HIS A O 1
ATOM 876 N N . THR A 1 119 ? -4.679 7.147 -14.511 1.00 94.75 119 THR A N 1
ATOM 877 C CA . THR A 1 119 ? -5.854 6.278 -14.450 1.00 94.75 119 THR A CA 1
ATOM 878 C C . THR A 1 119 ? -5.483 4.885 -13.961 1.00 94.75 119 THR A C 1
ATOM 880 O O . THR A 1 119 ? -4.402 4.364 -14.235 1.00 94.75 119 THR A O 1
ATOM 883 N N . LYS A 1 120 ? -6.398 4.242 -13.226 1.00 96.31 120 LYS A N 1
ATOM 884 C CA . LYS A 1 120 ? -6.200 2.859 -12.779 1.00 96.31 120 LYS A CA 1
ATOM 885 C C . LYS A 1 120 ? -5.925 1.953 -13.981 1.00 96.31 120 LYS A C 1
ATOM 887 O O . LYS A 1 120 ? -6.747 1.860 -14.891 1.00 96.31 120 LYS A O 1
ATOM 892 N N . GLY A 1 121 ? -4.802 1.245 -13.938 1.00 96.81 121 GLY A N 1
ATOM 893 C CA . GLY A 1 121 ? -4.377 0.335 -14.994 1.00 96.81 121 GLY A CA 1
ATOM 894 C C . GLY A 1 121 ? -3.457 0.945 -16.045 1.00 96.81 121 GLY A C 1
ATOM 895 O O . GLY A 1 121 ? -3.058 0.243 -16.980 1.00 96.81 121 GLY A O 1
ATOM 896 N N . GLU A 1 122 ? -3.146 2.233 -15.937 1.00 97.75 122 GLU A N 1
ATOM 897 C CA . GLU A 1 122 ? -2.230 2.916 -16.840 1.00 97.75 122 GLU A CA 1
ATOM 898 C C . GLU A 1 122 ? -0.823 2.319 -16.758 1.00 97.75 122 GLU A C 1
ATOM 900 O O . GLU A 1 122 ? -0.302 2.069 -15.671 1.00 97.75 122 GLU A O 1
ATOM 905 N N . ILE A 1 123 ? -0.217 2.095 -17.927 1.00 98.25 123 ILE A N 1
ATOM 906 C CA . ILE A 1 123 ? 1.183 1.689 -18.037 1.00 98.25 123 ILE A CA 1
ATOM 907 C C . ILE A 1 123 ? 2.025 2.930 -18.315 1.00 98.25 123 ILE A C 1
ATOM 909 O O . ILE A 1 123 ? 1.967 3.490 -19.415 1.00 98.25 123 ILE A O 1
ATOM 913 N N . ILE A 1 124 ? 2.831 3.313 -17.335 1.00 98.00 124 ILE A N 1
ATOM 914 C CA . ILE A 1 124 ? 3.748 4.447 -17.385 1.00 98.00 124 ILE A CA 1
ATOM 915 C C . ILE A 1 124 ? 5.147 3.936 -17.748 1.00 98.00 124 ILE A C 1
ATOM 917 O O . ILE A 1 124 ? 5.585 2.873 -17.298 1.00 98.00 124 ILE A O 1
ATOM 921 N N . GLY A 1 125 ? 5.847 4.709 -18.577 1.00 94.06 125 GLY A N 1
ATOM 922 C CA . GLY A 1 125 ? 7.218 4.436 -18.995 1.00 94.06 125 GLY A CA 1
ATOM 923 C C . GLY A 1 125 ? 7.375 3.870 -20.416 1.00 94.06 125 GLY A C 1
ATOM 924 O O . GLY A 1 125 ? 6.391 3.780 -21.173 1.00 94.06 125 GLY A O 1
ATOM 925 N N . PRO A 1 126 ? 8.621 3.513 -20.793 1.00 97.88 126 PRO A N 1
ATOM 926 C CA . PRO A 1 126 ? 9.797 3.391 -19.911 1.00 97.88 126 PRO A CA 1
ATOM 927 C C . PRO A 1 126 ? 10.262 4.709 -19.272 1.00 97.88 126 PRO A C 1
ATOM 929 O O . PRO A 1 126 ? 10.364 5.722 -19.959 1.00 97.88 126 PRO A O 1
ATOM 932 N N . VAL A 1 127 ? 10.546 4.699 -17.968 1.00 98.19 127 VAL A N 1
ATOM 933 C CA . VAL A 1 127 ? 11.093 5.845 -17.212 1.00 98.19 127 VAL A CA 1
ATOM 934 C C . VAL A 1 127 ? 12.554 5.558 -16.892 1.00 98.19 127 VAL A C 1
ATOM 936 O O . VAL A 1 127 ? 12.842 4.509 -16.330 1.00 98.19 127 VAL A O 1
ATOM 939 N N . LYS A 1 128 ? 13.481 6.450 -17.243 1.00 97.62 128 LYS A N 1
ATOM 940 C CA . LYS A 1 128 ? 14.914 6.263 -16.966 1.00 97.62 128 LYS A CA 1
ATOM 941 C C . LYS A 1 128 ? 15.269 6.745 -15.556 1.00 97.62 128 LYS A C 1
ATOM 943 O O . LYS A 1 128 ? 14.816 7.817 -15.174 1.00 97.62 128 LYS A O 1
ATOM 948 N N . SER A 1 129 ? 16.118 6.012 -14.842 1.00 97.06 129 SER A N 1
ATOM 949 C CA . SER A 1 129 ? 16.826 6.467 -13.637 1.00 97.06 129 SER A CA 1
ATOM 950 C C . SER A 1 129 ? 18.262 5.928 -13.610 1.00 97.06 129 SER A C 1
ATOM 952 O O . SER A 1 129 ? 18.681 5.223 -14.532 1.00 97.06 129 SER A O 1
ATOM 954 N N . ASP A 1 130 ? 18.989 6.202 -12.528 1.00 95.94 130 ASP A N 1
ATOM 955 C CA . ASP A 1 130 ? 20.319 5.642 -12.259 1.00 95.94 130 ASP A CA 1
ATOM 956 C C . ASP A 1 130 ? 20.331 4.108 -12.138 1.00 95.94 130 ASP A C 1
ATOM 958 O O . ASP A 1 130 ? 21.377 3.486 -12.304 1.00 95.94 130 ASP A O 1
ATOM 962 N N . PHE A 1 131 ? 19.175 3.483 -11.893 1.00 96.81 131 PHE A N 1
ATOM 963 C CA . PHE A 1 131 ? 19.051 2.031 -11.755 1.00 96.81 131 PHE A CA 1
ATOM 964 C C . PHE A 1 131 ? 18.717 1.314 -13.069 1.00 96.81 131 PHE A C 1
ATOM 966 O O . PHE A 1 131 ? 18.797 0.087 -13.123 1.00 96.81 131 PHE A O 1
ATOM 973 N N . GLY A 1 132 ? 18.305 2.032 -14.118 1.00 97.75 132 GLY A N 1
ATOM 974 C CA . GLY A 1 132 ? 17.816 1.427 -15.357 1.00 97.75 132 GLY A CA 1
ATOM 975 C C . GLY A 1 132 ? 16.538 2.077 -15.880 1.00 97.75 132 GLY A C 1
ATOM 976 O O . GLY A 1 132 ? 16.317 3.279 -15.724 1.00 97.75 132 GLY A O 1
ATOM 977 N N . TYR A 1 133 ? 15.694 1.267 -16.515 1.00 98.62 133 TYR A N 1
ATOM 978 C CA . TYR A 1 133 ? 14.398 1.674 -17.043 1.00 98.62 133 TYR A CA 1
ATOM 979 C C . TYR A 1 133 ? 13.251 1.001 -16.295 1.00 98.62 133 TYR A C 1
ATOM 981 O O . TYR A 1 133 ? 13.178 -0.222 -16.189 1.00 98.62 133 TYR A O 1
ATOM 989 N N . HIS A 1 134 ? 12.321 1.823 -15.827 1.00 98.44 134 HIS A N 1
ATOM 990 C CA . HIS A 1 134 ? 11.149 1.413 -15.074 1.00 98.44 134 HIS A CA 1
ATOM 991 C C . HIS A 1 134 ? 9.928 1.325 -15.991 1.00 98.44 134 HIS A C 1
ATOM 993 O O . HIS A 1 134 ? 9.606 2.273 -16.714 1.00 98.44 134 HIS A O 1
ATOM 999 N N . VAL A 1 135 ? 9.211 0.208 -15.913 1.00 98.69 135 VAL A N 1
ATOM 1000 C CA . VAL A 1 135 ? 7.848 0.061 -16.439 1.00 98.69 135 VAL A CA 1
ATOM 1001 C C . VAL A 1 135 ? 6.911 -0.035 -15.251 1.00 98.69 135 VAL A C 1
ATOM 1003 O O . VAL A 1 135 ? 7.140 -0.836 -14.347 1.00 98.69 135 VAL A O 1
ATOM 1006 N N . ILE A 1 136 ? 5.873 0.793 -15.227 1.00 98.50 136 ILE A N 1
ATOM 1007 C CA . ILE A 1 136 ? 5.045 0.981 -14.037 1.00 98.50 136 ILE A CA 1
ATOM 1008 C C . ILE A 1 136 ? 3.581 0.766 -14.405 1.00 98.50 136 ILE A C 1
ATOM 1010 O O . ILE A 1 136 ? 3.109 1.293 -15.406 1.00 98.50 136 ILE A O 1
ATOM 1014 N N . LEU A 1 137 ? 2.856 0.008 -13.588 1.00 98.31 137 LEU A N 1
ATOM 1015 C CA . LEU A 1 137 ? 1.402 -0.102 -13.635 1.00 98.31 137 LEU A CA 1
ATOM 1016 C C . LEU A 1 137 ? 0.814 0.698 -12.480 1.00 98.31 137 LEU A C 1
ATOM 1018 O O . LEU A 1 137 ? 0.965 0.324 -11.313 1.00 98.31 137 LEU A O 1
ATOM 1022 N N . TRP A 1 138 ? 0.120 1.780 -12.807 1.00 98.00 138 TRP A N 1
ATOM 1023 C CA . TRP A 1 138 ? -0.514 2.636 -11.816 1.00 98.00 138 TRP A CA 1
ATOM 1024 C C . TRP A 1 138 ? -1.814 2.000 -11.306 1.00 98.00 138 TRP A C 1
ATOM 1026 O O . TRP A 1 138 ? -2.686 1.645 -12.103 1.00 98.00 138 TRP A O 1
ATOM 1036 N N . GLN A 1 139 ? -1.965 1.824 -9.986 1.00 96.69 139 GLN A N 1
ATOM 1037 C CA . GLN A 1 139 ? -3.119 1.107 -9.419 1.00 96.69 139 GLN A CA 1
ATOM 1038 C C . GLN A 1 139 ? -4.083 2.017 -8.662 1.00 96.69 139 GLN A C 1
ATOM 1040 O O . GLN A 1 139 ? -5.295 1.926 -8.865 1.00 96.69 139 GLN A O 1
ATOM 1045 N N . SER A 1 140 ? -3.570 2.829 -7.740 1.00 94.88 140 SER A N 1
ATOM 1046 C CA . SER A 1 140 ? -4.406 3.640 -6.857 1.00 94.88 140 SER A CA 1
ATOM 1047 C C . SER A 1 140 ? -3.611 4.770 -6.218 1.00 94.88 140 SER A C 1
ATOM 1049 O O . SER A 1 140 ? -2.395 4.674 -6.061 1.00 94.88 140 SER A O 1
ATOM 1051 N N . ARG A 1 141 ? -4.326 5.795 -5.760 1.00 92.50 141 ARG A N 1
ATOM 1052 C CA . ARG A 1 141 ? -3.806 6.889 -4.944 1.00 92.50 141 ARG A CA 1
ATOM 1053 C C . ARG A 1 141 ? -4.752 7.156 -3.786 1.00 92.50 141 ARG A C 1
ATOM 1055 O O . ARG A 1 141 ? -5.967 7.070 -3.948 1.00 92.50 141 ARG A O 1
ATOM 1062 N N . ARG A 1 142 ? -4.183 7.500 -2.637 1.00 90.94 142 ARG A N 1
ATOM 1063 C CA . ARG A 1 142 ? -4.903 7.968 -1.450 1.00 90.94 142 ARG A CA 1
ATOM 1064 C C . ARG A 1 142 ? -4.280 9.264 -0.941 1.00 90.94 142 ARG A C 1
ATOM 1066 O O . ARG A 1 142 ? -3.115 9.524 -1.236 1.00 90.94 142 ARG A O 1
ATOM 1073 N N . GLY A 1 143 ? -5.063 10.057 -0.213 1.00 89.81 143 GLY A N 1
ATOM 1074 C CA . GLY A 1 143 ? -4.603 11.305 0.401 1.00 89.81 143 GLY A CA 1
ATOM 1075 C C . GLY A 1 143 ? -3.531 11.090 1.471 1.00 89.81 143 GLY A C 1
ATOM 1076 O O . GLY A 1 143 ? -3.179 9.948 1.799 1.00 89.81 143 GLY A O 1
ATOM 1077 N N . THR A 1 144 ? -3.023 12.192 2.014 1.00 89.31 144 THR A N 1
ATOM 1078 C CA . THR A 1 144 ? -2.050 12.175 3.119 1.00 89.31 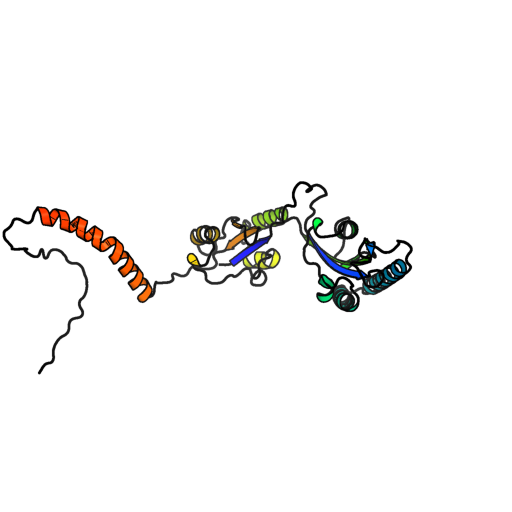144 THR A CA 1
ATOM 1079 C C . THR A 1 144 ? -2.640 11.496 4.355 1.00 89.31 144 THR A C 1
ATOM 1081 O O . THR A 1 144 ? -3.861 11.354 4.487 1.00 89.31 144 THR A O 1
ATOM 1084 N N . ALA A 1 145 ? -1.792 11.057 5.287 1.00 89.56 145 ALA A N 1
ATOM 1085 C CA . ALA A 1 145 ? -2.259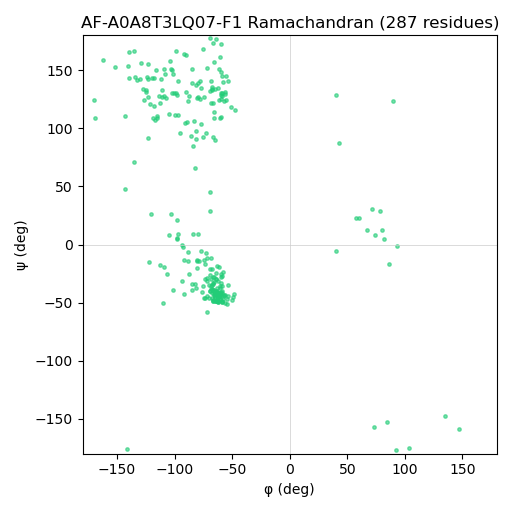 10.577 6.589 1.00 89.56 145 ALA A CA 1
ATOM 1086 C C . ALA A 1 145 ? -3.242 11.556 7.252 1.00 89.56 145 ALA A C 1
ATOM 1088 O O . ALA A 1 145 ? -4.306 11.125 7.688 1.00 89.56 145 ALA A O 1
ATOM 1089 N N . ASP A 1 146 ? -2.950 12.857 7.244 1.00 89.88 146 ASP A N 1
ATOM 1090 C CA . ASP A 1 146 ? -3.815 13.878 7.846 1.00 89.88 146 ASP A CA 1
ATOM 1091 C C . ASP A 1 146 ? -5.182 13.979 7.159 1.00 89.88 146 ASP A C 1
ATOM 1093 O O . ASP A 1 146 ? -6.210 14.049 7.838 1.00 89.88 146 ASP A O 1
ATOM 1097 N N . GLU A 1 147 ? -5.223 13.937 5.824 1.00 91.50 147 GLU A N 1
ATOM 1098 C CA . GLU A 1 147 ? -6.480 13.935 5.067 1.00 91.50 147 GLU A CA 1
ATOM 1099 C C . GLU A 1 147 ? -7.317 12.695 5.391 1.00 91.50 147 GLU A C 1
ATOM 1101 O O . GLU A 1 147 ? -8.510 12.809 5.679 1.00 91.50 147 GLU A O 1
ATOM 1106 N N . ARG A 1 148 ? -6.682 11.516 5.422 1.00 94.00 148 ARG A N 1
ATOM 1107 C CA . ARG A 1 148 ? -7.343 10.244 5.751 1.00 94.00 148 ARG A CA 1
ATOM 1108 C C . ARG A 1 148 ? -7.836 10.216 7.198 1.00 94.00 148 ARG A C 1
ATOM 1110 O O . ARG A 1 148 ? -8.931 9.724 7.464 1.00 94.00 148 ARG A O 1
ATOM 1117 N N . ILE A 1 149 ? -7.067 10.769 8.135 1.00 94.50 149 ILE A N 1
ATOM 1118 C CA . ILE A 1 149 ? -7.456 10.913 9.545 1.00 94.50 149 ILE A CA 1
ATOM 1119 C C . ILE A 1 149 ? -8.668 11.843 9.666 1.00 94.50 149 ILE A C 1
ATOM 1121 O O . ILE A 1 149 ? -9.650 11.487 10.318 1.00 94.50 149 ILE A O 1
ATOM 1125 N N . ALA A 1 150 ? -8.635 13.011 9.020 1.00 94.19 150 ALA A N 1
ATOM 1126 C CA . ALA A 1 150 ? -9.730 13.980 9.061 1.00 94.19 150 ALA A CA 1
ATOM 1127 C C . ALA A 1 150 ? -11.019 13.432 8.422 1.00 94.19 150 ALA A C 1
ATOM 1129 O O . ALA A 1 150 ? -12.122 13.620 8.956 1.00 94.19 150 ALA A O 1
ATOM 1130 N N . GLU A 1 151 ? -10.887 12.716 7.305 1.00 94.56 151 GLU A N 1
ATOM 1131 C CA . GLU A 1 151 ? -11.982 11.979 6.677 1.00 94.56 151 GLU A CA 1
ATOM 1132 C C . GLU A 1 151 ? -12.559 10.942 7.646 1.00 94.56 151 GLU A C 1
ATOM 1134 O O . GLU A 1 151 ? -13.769 10.922 7.891 1.00 94.56 151 GLU A O 1
ATOM 1139 N N . MET A 1 152 ? -11.700 10.135 8.275 1.00 96.50 152 MET A N 1
ATOM 1140 C CA . MET A 1 152 ? -12.139 9.087 9.188 1.00 96.50 152 MET A CA 1
ATOM 1141 C C . MET A 1 152 ? -12.870 9.648 10.412 1.00 96.50 152 MET A C 1
ATOM 1143 O O . MET A 1 152 ? -13.922 9.138 10.805 1.00 96.50 152 MET A O 1
ATOM 1147 N N . GLU A 1 153 ? -12.380 10.745 10.988 1.00 95.12 153 GLU A N 1
ATOM 1148 C CA . GLU A 1 153 ? -13.078 11.427 12.078 1.00 95.12 153 GLU A CA 1
ATOM 1149 C C . GLU A 1 153 ? -14.468 11.920 11.664 1.00 95.12 153 GLU A C 1
ATOM 1151 O O . GLU A 1 153 ? -15.405 11.876 12.466 1.00 95.12 153 GLU A O 1
ATOM 1156 N N . THR A 1 154 ? -14.614 12.394 10.426 1.00 95.44 154 THR A N 1
ATOM 1157 C CA . THR A 1 154 ? -15.901 12.845 9.884 1.00 95.44 154 THR A CA 1
ATOM 1158 C C . THR A 1 154 ? -16.858 11.668 9.717 1.00 95.44 154 THR A C 1
ATOM 1160 O O . THR A 1 154 ? -18.006 11.734 10.165 1.00 95.44 154 THR A O 1
ATOM 1163 N N . LEU A 1 155 ? -16.374 10.564 9.145 1.00 95.62 155 LEU A N 1
ATOM 1164 C CA . LEU A 1 155 ? -17.145 9.342 8.927 1.00 95.62 155 LEU A CA 1
ATOM 1165 C C . LEU A 1 155 ? -17.604 8.707 10.246 1.00 95.62 155 LEU A C 1
ATOM 1167 O O . LEU A 1 155 ? -18.760 8.309 10.360 1.00 95.62 155 LEU A O 1
ATOM 1171 N N . LEU A 1 156 ? -16.750 8.668 11.273 1.00 95.12 156 LEU A N 1
ATOM 1172 C CA . LEU A 1 156 ? -17.100 8.112 12.588 1.00 95.12 156 LEU A CA 1
ATOM 1173 C C . LEU A 1 156 ? -18.118 8.960 13.364 1.00 95.12 156 LEU A C 1
ATOM 1175 O O . LEU A 1 156 ? -18.848 8.423 14.197 1.00 95.12 156 LEU A O 1
ATOM 1179 N N . LYS A 1 157 ? -18.187 10.270 13.101 1.00 92.62 157 LYS A N 1
ATOM 1180 C CA . LYS A 1 157 ? -19.178 11.178 13.709 1.00 92.62 157 LYS A CA 1
ATOM 1181 C C . LYS A 1 157 ? -20.543 11.109 13.014 1.00 92.62 157 LYS A C 1
ATOM 1183 O O . LYS A 1 157 ? -21.525 11.610 13.564 1.00 92.62 157 LYS A O 1
ATOM 1188 N N . ALA A 1 158 ? -20.626 10.514 11.823 1.00 91.00 158 ALA A N 1
ATOM 1189 C CA . ALA A 1 158 ? -21.870 10.425 11.072 1.00 91.00 158 ALA A CA 1
ATOM 1190 C C . ALA A 1 158 ? -22.896 9.506 11.779 1.00 91.00 158 ALA A C 1
ATOM 1192 O O . ALA A 1 158 ? -22.549 8.406 12.224 1.00 91.00 158 ALA A O 1
ATOM 1193 N N . PRO A 1 159 ? -24.182 9.901 11.873 1.00 83.12 159 PRO A N 1
ATOM 1194 C CA . PRO A 1 159 ? -25.221 9.040 12.431 1.00 83.12 159 PRO A CA 1
ATOM 1195 C C . PRO A 1 159 ? -25.334 7.720 11.657 1.00 83.12 159 PRO A C 1
ATOM 1197 O O . PRO A 1 159 ? -25.503 7.722 10.441 1.00 83.12 159 PRO A O 1
ATOM 1200 N N . GLY A 1 160 ? -25.275 6.589 12.364 1.00 77.44 160 GLY A N 1
ATOM 1201 C CA . GLY A 1 160 ? -25.376 5.262 11.747 1.00 77.44 160 GLY A CA 1
ATOM 1202 C C . GLY A 1 160 ? -24.086 4.751 11.095 1.00 77.44 160 GLY A C 1
ATOM 1203 O O . GLY A 1 160 ? -24.142 3.749 10.384 1.00 77.44 160 GLY A O 1
ATOM 1204 N N . ALA A 1 161 ? -22.940 5.396 11.341 1.00 83.50 161 ALA A N 1
ATOM 1205 C CA . ALA A 1 161 ? -21.636 4.915 10.895 1.00 83.50 161 ALA A CA 1
ATOM 1206 C C . ALA A 1 161 ? -21.402 3.448 11.300 1.00 83.50 161 ALA A C 1
ATOM 1208 O O . ALA A 1 161 ? -21.369 3.094 12.482 1.00 83.50 161 ALA A O 1
ATOM 1209 N N . ALA A 1 162 ? -21.226 2.579 10.305 1.00 93.25 162 ALA A N 1
ATOM 1210 C CA . ALA A 1 162 ? -20.936 1.170 10.524 1.00 93.25 162 ALA A CA 1
ATOM 1211 C C . ALA A 1 162 ? -19.426 0.984 10.707 1.00 93.25 162 ALA A C 1
ATOM 1213 O O . ALA A 1 162 ? -18.698 0.810 9.732 1.00 93.25 162 ALA A O 1
ATOM 1214 N N . PHE A 1 163 ? -18.956 0.989 11.958 1.00 95.75 163 PHE A N 1
ATOM 1215 C CA . PHE A 1 163 ? -17.528 0.884 12.293 1.00 95.75 163 PHE A CA 1
ATOM 1216 C C . PHE A 1 163 ? -16.821 -0.267 11.560 1.00 95.75 163 PHE A C 1
ATOM 1218 O O . PHE A 1 163 ? -15.749 -0.088 11.001 1.00 95.75 163 PHE A O 1
ATOM 1225 N N . ALA A 1 164 ? -17.457 -1.437 11.481 1.00 95.88 164 ALA A N 1
ATOM 1226 C CA . ALA A 1 164 ? -16.892 -2.592 10.790 1.00 95.88 164 ALA A CA 1
ATOM 1227 C C . ALA A 1 164 ? -16.769 -2.409 9.262 1.00 95.88 164 ALA A C 1
ATOM 1229 O O . ALA A 1 164 ? -15.929 -3.056 8.643 1.00 95.88 164 ALA A O 1
ATOM 1230 N N . ALA A 1 165 ? -17.616 -1.596 8.626 1.00 96.06 165 ALA A N 1
ATOM 1231 C CA . ALA A 1 165 ? -17.475 -1.278 7.203 1.00 96.06 165 ALA A CA 1
ATOM 1232 C C . ALA A 1 165 ? -16.314 -0.299 6.999 1.00 96.06 165 ALA A C 1
ATOM 1234 O O . ALA A 1 165 ? -15.425 -0.561 6.198 1.00 96.06 165 ALA A O 1
ATOM 1235 N N . LEU A 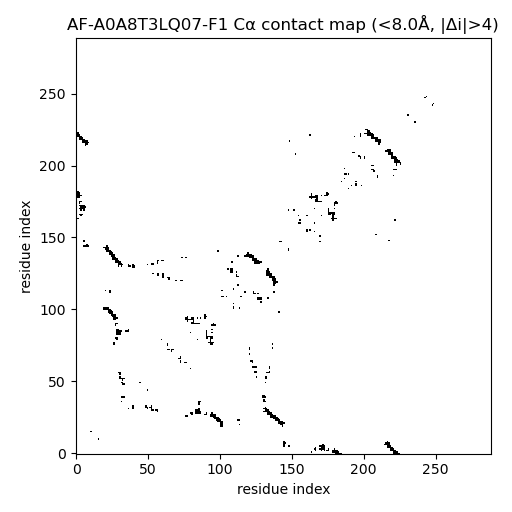1 166 ? -16.268 0.744 7.829 1.00 96.88 166 LEU A N 1
ATOM 1236 C CA . LEU A 1 166 ? -15.195 1.733 7.833 1.00 96.88 166 LEU A CA 1
ATOM 1237 C C . LEU A 1 166 ? -13.823 1.102 8.089 1.00 96.88 166 LEU A C 1
ATOM 1239 O O . LEU A 1 166 ? -12.856 1.434 7.415 1.00 96.88 166 LEU A O 1
ATOM 1243 N N . ALA A 1 167 ? -13.742 0.135 9.003 1.00 97.06 167 ALA A N 1
ATOM 1244 C CA . ALA A 1 167 ? -12.516 -0.609 9.251 1.00 97.06 167 ALA A CA 1
ATOM 1245 C C . ALA A 1 167 ? -12.054 -1.412 8.032 1.00 97.06 167 ALA A C 1
ATOM 1247 O O . ALA A 1 167 ? -10.867 -1.421 7.736 1.00 97.06 167 ALA A O 1
ATOM 1248 N N . ARG A 1 168 ? -12.971 -2.038 7.287 1.00 95.69 168 ARG A N 1
ATOM 1249 C CA . ARG A 1 168 ? -12.615 -2.774 6.060 1.00 95.69 168 ARG A CA 1
ATOM 1250 C C . ARG A 1 168 ? -12.094 -1.874 4.954 1.00 95.69 168 ARG A C 1
ATOM 1252 O O . ARG A 1 168 ? -11.296 -2.327 4.143 1.00 95.69 168 ARG A O 1
ATOM 1259 N N . GLU A 1 169 ? -12.588 -0.646 4.904 1.00 93.94 169 GLU A N 1
ATOM 1260 C CA . GLU A 1 169 ? -12.317 0.282 3.813 1.00 93.94 169 GLU A CA 1
ATOM 1261 C C . GLU A 1 169 ? -11.102 1.175 4.084 1.00 93.94 169 GLU A C 1
ATOM 1263 O O . GLU A 1 169 ? -10.267 1.356 3.201 1.00 93.94 169 GLU A O 1
ATOM 1268 N N . HIS A 1 170 ? -10.974 1.691 5.307 1.00 94.62 170 HIS A N 1
ATOM 1269 C CA . HIS A 1 170 ? -9.990 2.721 5.644 1.00 94.62 170 HIS A CA 1
ATOM 1270 C C . HIS A 1 170 ? -8.893 2.246 6.596 1.00 94.62 170 HIS A C 1
ATOM 1272 O O . HIS A 1 170 ? -7.868 2.919 6.704 1.00 94.62 170 HIS A O 1
ATOM 1278 N N . SER A 1 171 ? -9.083 1.125 7.305 1.00 95.81 171 SER A N 1
ATOM 1279 C CA . SER A 1 171 ? -8.081 0.698 8.277 1.00 95.81 171 SER A CA 1
ATOM 1280 C C . SER A 1 171 ? -6.894 0.005 7.619 1.00 95.81 171 SER A C 1
ATOM 1282 O O . SER A 1 171 ? -7.029 -0.853 6.752 1.00 95.81 171 SER A O 1
ATOM 1284 N N . GLU A 1 172 ? -5.718 0.332 8.134 1.00 94.00 172 GLU A N 1
ATOM 1285 C CA . GLU A 1 172 ? -4.435 -0.292 7.817 1.00 94.00 172 GLU A CA 1
ATOM 1286 C C . GLU A 1 172 ? -4.044 -1.348 8.862 1.00 94.00 172 GLU A C 1
ATOM 1288 O O . GLU A 1 172 ? -2.944 -1.899 8.840 1.00 94.00 172 GLU A O 1
ATOM 1293 N N . GLY A 1 173 ? -4.945 -1.629 9.808 1.00 91.75 173 GLY A N 1
ATOM 1294 C CA . GLY A 1 173 ? -4.768 -2.652 10.823 1.00 91.75 173 GLY A CA 1
ATOM 1295 C C . GLY A 1 173 ? -4.869 -4.054 10.229 1.00 91.75 173 GLY A C 1
ATOM 1296 O O . GLY A 1 173 ? -5.595 -4.309 9.269 1.00 91.75 173 GLY A O 1
ATOM 1297 N N . ARG A 1 174 ? -4.186 -5.014 10.855 1.00 93.00 174 ARG A N 1
ATOM 1298 C CA . ARG A 1 174 ? -4.176 -6.419 10.402 1.00 93.00 174 ARG A CA 1
ATOM 1299 C C . ARG A 1 174 ? -5.567 -7.054 10.345 1.00 93.00 174 ARG A C 1
ATOM 1301 O O . ARG A 1 174 ? -5.765 -7.978 9.569 1.00 93.00 174 ARG A O 1
ATOM 1308 N N . THR A 1 175 ? -6.498 -6.570 11.164 1.00 94.25 175 THR A N 1
ATOM 1309 C CA . THR A 1 175 ? -7.875 -7.072 11.258 1.00 94.25 175 THR A CA 1
ATOM 1310 C C . THR A 1 175 ? -8.874 -6.253 10.438 1.00 94.25 175 THR A C 1
ATOM 1312 O O . THR A 1 175 ? -10.086 -6.447 10.568 1.00 94.25 175 THR A O 1
ATOM 1315 N N . ALA A 1 176 ? -8.401 -5.324 9.594 1.00 95.19 176 ALA A N 1
ATOM 1316 C CA . ALA A 1 176 ? -9.244 -4.455 8.773 1.00 95.19 176 ALA A CA 1
ATOM 1317 C C . ALA A 1 176 ? -10.293 -5.259 7.992 1.00 95.19 176 ALA A C 1
ATOM 1319 O O . ALA A 1 176 ? -11.484 -4.969 8.086 1.00 95.19 176 ALA A O 1
ATOM 1320 N N . ALA A 1 177 ? -9.881 -6.345 7.327 1.00 93.88 177 ALA A N 1
ATOM 1321 C CA . ALA A 1 177 ? -10.762 -7.222 6.552 1.00 93.88 177 ALA A CA 1
ATOM 1322 C C . ALA A 1 177 ? -11.887 -7.869 7.392 1.00 93.88 177 ALA A C 1
ATOM 1324 O O . ALA A 1 177 ? -13.017 -8.033 6.912 1.00 93.88 177 ALA A O 1
ATOM 1325 N N . GLU A 1 178 ? -11.639 -8.174 8.670 1.00 94.94 178 GLU A N 1
ATOM 1326 C CA . GLU A 1 178 ? -12.663 -8.658 9.605 1.00 94.94 178 GLU A CA 1
ATOM 1327 C C . GLU A 1 178 ? -13.486 -7.530 10.254 1.00 94.94 178 GLU A C 1
ATOM 1329 O O . GLU A 1 178 ? -14.300 -7.781 11.142 1.00 94.94 178 GLU A O 1
ATOM 1334 N N . GLY A 1 179 ? -13.341 -6.286 9.795 1.00 93.31 179 GLY A N 1
ATOM 1335 C CA . GLY A 1 179 ? -14.008 -5.123 10.375 1.00 93.31 179 GLY A CA 1
ATOM 1336 C C . GLY A 1 179 ? -13.346 -4.630 11.658 1.00 93.31 179 GLY A C 1
ATOM 1337 O O . GLY A 1 179 ? -14.029 -4.098 12.533 1.00 93.31 179 GLY A O 1
ATOM 1338 N N . GLY A 1 180 ? -12.037 -4.846 11.786 1.00 95.88 180 GLY A N 1
ATOM 1339 C CA . GLY A 1 180 ? -11.220 -4.361 12.892 1.00 95.88 180 GLY A CA 1
ATOM 1340 C C . GLY A 1 180 ? -11.290 -5.217 14.152 1.00 95.88 180 GLY A C 1
ATOM 1341 O O . GLY A 1 180 ? -10.762 -4.823 15.184 1.00 95.88 180 GLY A O 1
ATOM 1342 N N . VAL A 1 181 ? -11.977 -6.361 14.140 1.00 96.12 181 VAL A N 1
ATOM 1343 C CA . VAL A 1 181 ? -12.296 -7.106 15.368 1.00 96.12 181 VAL A CA 1
ATOM 1344 C C . VAL A 1 181 ? -11.029 -7.654 16.035 1.00 96.12 181 VAL A C 1
ATOM 1346 O O . VAL A 1 181 ? -10.392 -8.567 15.525 1.00 96.12 181 VAL A O 1
ATOM 1349 N N . LEU A 1 182 ? -10.716 -7.149 17.233 1.00 92.38 182 LEU A N 1
ATOM 1350 C CA . LEU A 1 182 ? -9.591 -7.609 18.065 1.00 92.38 182 LEU A CA 1
ATOM 1351 C C . LEU A 1 182 ? -10.000 -8.681 19.089 1.00 92.38 182 LEU A C 1
ATOM 1353 O O . LEU A 1 182 ? -9.190 -9.136 19.892 1.00 92.38 182 LEU A O 1
ATOM 1357 N N . GLY A 1 183 ? -11.280 -9.052 19.116 1.00 89.88 183 GLY A N 1
ATOM 1358 C CA . GLY A 1 183 ? -11.820 -10.015 20.073 1.00 89.88 183 GLY A CA 1
ATOM 1359 C C . GLY A 1 183 ? -11.957 -9.475 21.503 1.00 89.88 183 GLY A C 1
ATOM 1360 O O . GLY A 1 183 ? -12.119 -8.266 21.741 1.00 89.88 183 GLY A O 1
ATOM 1361 N N . TRP A 1 184 ? -11.970 -10.406 22.461 1.00 90.19 184 TRP A N 1
ATOM 1362 C CA . TRP A 1 184 ? -12.098 -10.135 23.894 1.00 90.19 184 TRP A CA 1
ATOM 1363 C C . TRP A 1 184 ? -10.762 -9.699 24.479 1.00 90.19 184 TRP A C 1
ATOM 1365 O O . TRP A 1 184 ? -9.776 -10.413 24.346 1.00 90.19 184 TRP A O 1
ATOM 1375 N N . ASN A 1 185 ? -10.762 -8.553 25.155 1.00 90.50 185 ASN A N 1
ATOM 1376 C CA . ASN A 1 185 ? -9.573 -7.976 25.765 1.00 90.50 185 ASN A CA 1
ATOM 1377 C C . ASN A 1 185 ? -9.887 -7.547 27.203 1.00 90.50 185 ASN A C 1
ATOM 1379 O O . ASN A 1 185 ? -10.986 -7.051 27.479 1.00 90.50 185 ASN A O 1
ATOM 1383 N N . THR A 1 186 ? -8.939 -7.746 28.114 1.00 87.50 186 THR A N 1
ATOM 1384 C CA . THR A 1 186 ? -8.959 -7.206 29.480 1.00 87.50 186 THR A CA 1
ATOM 1385 C C . THR A 1 186 ? -8.097 -5.948 29.576 1.00 87.50 186 THR A C 1
ATOM 1387 O O . THR A 1 186 ? -7.346 -5.628 28.657 1.00 87.50 186 THR A O 1
ATOM 1390 N N . LYS A 1 187 ? -8.231 -5.190 30.674 1.00 88.19 187 LYS A N 1
ATOM 1391 C CA . LYS A 1 187 ? -7.539 -3.900 30.826 1.00 88.19 187 LYS A CA 1
ATOM 1392 C C . LYS A 1 187 ? -6.011 -4.053 30.775 1.00 88.19 187 LYS A C 1
ATOM 1394 O O . LYS A 1 187 ? -5.342 -3.209 30.206 1.00 88.19 187 LYS A O 1
ATOM 1399 N N . ASP A 1 188 ? -5.490 -5.145 31.322 1.00 87.06 188 ASP A N 1
ATOM 1400 C CA . ASP A 1 188 ? -4.070 -5.514 31.366 1.00 87.06 188 ASP A CA 1
ATOM 1401 C C . ASP A 1 188 ? -3.494 -5.990 30.021 1.00 87.06 188 ASP A C 1
ATOM 1403 O O . ASP A 1 188 ? -2.278 -6.017 29.858 1.00 87.06 188 ASP A O 1
ATOM 1407 N N . GLN A 1 189 ? -4.344 -6.356 29.056 1.00 88.12 189 GLN A N 1
ATOM 1408 C CA . GLN A 1 189 ? -3.914 -6.789 27.720 1.00 88.12 189 GLN A CA 1
ATOM 1409 C C . GLN A 1 189 ? -3.754 -5.628 26.731 1.00 88.12 189 GLN A C 1
ATOM 1411 O O . GLN A 1 189 ? -3.197 -5.819 25.652 1.00 88.12 189 GLN A O 1
ATOM 1416 N N . LEU A 1 190 ? -4.275 -4.448 27.068 1.00 90.50 190 LEU A N 1
ATOM 1417 C CA . LEU A 1 190 ? -4.245 -3.264 26.217 1.00 90.50 190 LEU A CA 1
ATOM 1418 C C . LEU A 1 190 ? -3.171 -2.292 26.709 1.00 90.50 190 LEU A C 1
ATOM 1420 O O . LEU A 1 190 ? -2.901 -2.218 27.907 1.00 90.50 190 LEU A O 1
ATOM 1424 N N . GLN A 1 191 ? -2.601 -1.506 25.792 1.00 92.88 191 GLN A N 1
ATOM 1425 C CA . GLN A 1 191 ? -1.784 -0.350 26.174 1.00 92.88 191 GLN A CA 1
ATOM 1426 C C . GLN A 1 191 ? -2.633 0.626 27.007 1.00 92.88 191 GLN A C 1
ATOM 1428 O O . GLN A 1 191 ? -3.851 0.706 26.813 1.00 92.88 191 GLN A O 1
ATOM 1433 N N . THR A 1 192 ? -2.009 1.339 27.945 1.00 92.88 192 THR A N 1
ATOM 1434 C CA . THR A 1 192 ? -2.696 2.139 28.977 1.00 92.88 192 THR A CA 1
ATOM 1435 C C . THR A 1 192 ? -3.691 3.133 28.380 1.00 92.88 192 THR A C 1
ATOM 1437 O O . THR A 1 192 ? -4.838 3.214 28.818 1.00 92.88 192 THR A O 1
ATOM 1440 N N . GLU A 1 193 ? -3.279 3.827 27.326 1.00 94.25 193 GLU A N 1
ATOM 1441 C CA . GLU A 1 193 ? -4.030 4.843 26.595 1.00 94.25 193 GLU A CA 1
ATOM 1442 C C . GLU A 1 193 ? -5.298 4.246 25.968 1.00 94.25 193 GLU A C 1
ATOM 1444 O O . GLU A 1 193 ? -6.396 4.797 26.093 1.00 94.25 193 GL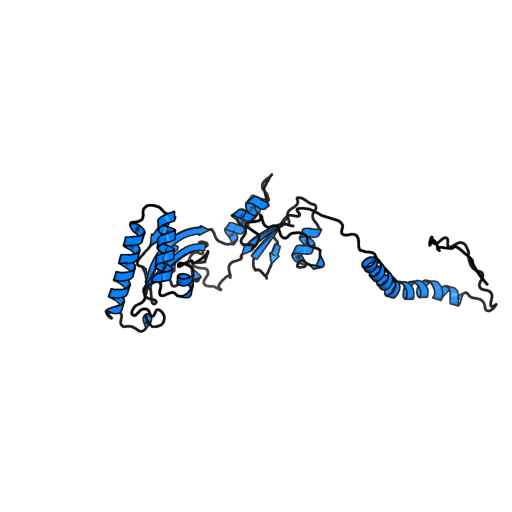U A O 1
ATOM 1449 N N . ILE A 1 194 ? -5.163 3.067 25.352 1.00 95.31 194 ILE A N 1
ATOM 1450 C CA . ILE A 1 194 ? -6.277 2.317 24.764 1.00 95.31 194 ILE A CA 1
ATOM 1451 C C . ILE A 1 194 ? -7.216 1.841 25.873 1.00 95.31 194 ILE A C 1
ATOM 1453 O O . ILE A 1 194 ? -8.433 2.012 25.781 1.00 95.31 194 ILE A O 1
ATOM 1457 N N . ALA A 1 195 ? -6.658 1.234 26.922 1.00 94.62 195 ALA A N 1
ATOM 1458 C CA . ALA A 1 195 ? -7.398 0.704 28.057 1.00 94.62 195 ALA A CA 1
ATOM 1459 C C . ALA A 1 195 ? -8.262 1.781 28.720 1.00 94.62 195 ALA A C 1
ATOM 1461 O O . ALA A 1 195 ? -9.455 1.563 28.932 1.00 94.62 195 ALA A O 1
ATOM 1462 N N . ASP A 1 196 ? -7.694 2.941 29.034 1.00 93.94 196 ASP A N 1
ATOM 1463 C CA . ASP A 1 196 ? -8.425 4.010 29.709 1.00 93.94 196 ASP A CA 1
ATOM 1464 C C . ASP A 1 196 ? -9.552 4.569 28.831 1.00 93.94 196 ASP A C 1
ATOM 1466 O O . ASP A 1 196 ? -10.679 4.726 29.311 1.00 93.94 196 ASP A O 1
ATOM 1470 N N . ALA A 1 197 ? -9.305 4.759 27.532 1.00 95.81 197 ALA A N 1
ATOM 1471 C CA . ALA A 1 197 ? -10.327 5.222 26.596 1.00 95.81 197 ALA A CA 1
ATOM 1472 C C . ALA A 1 197 ? -11.453 4.192 26.390 1.00 95.81 197 ALA A C 1
ATOM 1474 O O . ALA A 1 197 ? -12.634 4.523 26.497 1.00 95.81 197 ALA A O 1
ATOM 1475 N N . VAL A 1 198 ? -11.112 2.927 26.128 1.00 96.19 198 VAL A N 1
ATOM 1476 C CA . VAL A 1 198 ? -12.079 1.846 25.871 1.00 96.19 198 VAL A CA 1
ATOM 1477 C C . VAL A 1 198 ? -12.917 1.538 27.111 1.00 96.19 198 VAL A C 1
ATOM 1479 O O . VAL A 1 198 ? -14.128 1.329 27.008 1.00 96.19 198 VAL A O 1
ATOM 1482 N N . PHE A 1 199 ? -12.305 1.483 28.298 1.00 93.75 199 PHE A N 1
ATOM 1483 C CA . PHE A 1 199 ? -13.017 1.083 29.513 1.00 93.75 199 PHE A CA 1
ATOM 1484 C C . PHE A 1 199 ? -13.886 2.194 30.117 1.00 93.75 199 PHE A C 1
ATOM 1486 O O . PHE A 1 199 ? -14.771 1.870 30.919 1.00 93.75 199 PHE A O 1
ATOM 1493 N N . ALA A 1 200 ? -13.701 3.448 29.694 1.00 94.62 200 ALA A N 1
ATOM 1494 C CA . ALA A 1 200 ? -14.596 4.563 30.003 1.00 94.62 200 ALA A CA 1
ATOM 1495 C C . ALA A 1 200 ? -15.923 4.522 29.214 1.00 94.62 200 ALA A C 1
ATOM 1497 O O . ALA A 1 200 ? -16.870 5.226 29.566 1.00 94.62 200 ALA A O 1
ATOM 1498 N N . LEU A 1 201 ? -16.012 3.687 28.172 1.00 94.38 201 LEU A N 1
ATOM 1499 C CA . LEU A 1 201 ? -17.145 3.626 27.252 1.00 94.38 201 LEU A CA 1
ATOM 1500 C C . LEU A 1 201 ? -18.070 2.418 27.484 1.00 94.38 201 LEU A C 1
ATOM 1502 O O . LEU A 1 201 ? -17.701 1.386 28.055 1.00 94.38 201 LEU A O 1
ATOM 1506 N N . GLN A 1 202 ? -19.307 2.558 27.010 1.00 93.75 202 GLN A N 1
ATOM 1507 C CA . GLN A 1 202 ? -20.331 1.517 26.934 1.00 93.75 202 GLN A CA 1
ATOM 1508 C C . GLN A 1 202 ? -20.300 0.799 25.581 1.00 93.75 202 GLN A C 1
ATOM 1510 O O . GLN A 1 202 ? -19.734 1.295 24.609 1.00 93.75 202 GLN A O 1
ATOM 1515 N N . ALA A 1 203 ? -20.952 -0.365 25.510 1.00 93.38 203 ALA A N 1
ATOM 1516 C CA . ALA A 1 203 ? -21.097 -1.091 24.252 1.00 93.38 203 ALA A CA 1
ATOM 1517 C C . ALA A 1 203 ? -21.793 -0.229 23.176 1.00 93.38 203 ALA A C 1
ATOM 1519 O O . ALA A 1 203 ? -22.725 0.520 23.469 1.00 93.38 203 ALA A O 1
ATOM 1520 N N . GLY A 1 204 ? -21.317 -0.328 21.938 1.00 91.12 204 GLY A N 1
ATOM 1521 C CA . GLY A 1 204 ? -21.701 0.484 20.787 1.00 91.12 204 GLY A CA 1
ATOM 1522 C C . GLY A 1 204 ? -20.934 1.802 20.643 1.00 91.12 204 GLY A C 1
ATOM 1523 O O . GLY A 1 204 ? -20.942 2.372 19.555 1.00 91.12 204 GLY A O 1
ATOM 1524 N N . GLN A 1 205 ? -20.253 2.291 21.685 1.00 93.88 205 GLN A N 1
ATOM 1525 C CA . GLN A 1 205 ? -19.533 3.568 21.627 1.00 93.88 205 GLN A CA 1
ATOM 1526 C C . GLN A 1 205 ? -18.125 3.419 21.036 1.00 93.88 205 GLN A C 1
ATOM 1528 O O . GLN A 1 205 ? -17.472 2.383 21.186 1.00 93.88 205 GLN A O 1
ATOM 1533 N N . THR A 1 206 ? -17.654 4.492 20.400 1.00 95.94 206 THR A N 1
ATOM 1534 C CA . THR A 1 206 ? -16.313 4.604 19.810 1.00 95.94 206 THR A CA 1
ATOM 1535 C C . THR A 1 206 ? -15.480 5.614 20.596 1.00 95.94 206 THR A C 1
ATOM 1537 O O . THR A 1 206 ? -16.009 6.632 21.045 1.00 95.94 206 THR A O 1
ATOM 1540 N N . THR A 1 207 ? -14.188 5.344 20.769 1.00 96.56 207 THR A N 1
ATOM 1541 C CA . THR A 1 207 ? -13.239 6.281 21.386 1.00 96.56 207 THR A CA 1
ATOM 1542 C C . THR A 1 207 ? -13.048 7.537 20.529 1.00 96.56 207 THR A C 1
ATOM 1544 O O . THR A 1 207 ? -13.253 7.493 19.313 1.00 96.56 207 THR A O 1
ATOM 1547 N N . PRO A 1 208 ? -12.606 8.665 21.118 1.00 95.31 208 PRO A N 1
ATOM 1548 C CA . PRO A 1 208 ? -11.929 9.695 20.333 1.00 95.31 208 PRO A CA 1
ATOM 1549 C C . PRO A 1 208 ? -10.660 9.126 19.669 1.00 95.31 208 PRO A C 1
ATOM 1551 O O . PRO A 1 208 ? -10.264 7.989 19.953 1.00 95.31 208 PRO A O 1
ATOM 1554 N N . ARG A 1 209 ? -10.028 9.924 18.795 1.00 96.56 209 ARG A N 1
ATOM 1555 C CA . ARG A 1 209 ? -8.710 9.599 18.234 1.00 96.56 209 ARG A CA 1
ATOM 1556 C C . ARG A 1 209 ? -7.717 9.379 19.371 1.00 96.56 209 ARG A C 1
ATOM 1558 O O . ARG A 1 209 ? -7.613 10.219 20.262 1.00 96.56 209 ARG A O 1
ATOM 1565 N N . ILE A 1 210 ? -7.001 8.266 19.310 1.00 96.19 210 ILE A N 1
ATOM 1566 C CA . ILE A 1 210 ? -5.866 7.951 20.172 1.00 96.19 210 ILE A CA 1
ATOM 1567 C C . ILE A 1 210 ? -4.631 7.946 19.281 1.00 96.19 210 ILE A C 1
ATOM 1569 O O . ILE A 1 210 ? -4.593 7.212 18.297 1.00 96.19 210 ILE A O 1
ATOM 1573 N N . GLU A 1 211 ? -3.650 8.778 19.599 1.00 94.31 211 GLU A N 1
ATOM 1574 C CA . GLU A 1 211 ? -2.349 8.747 18.932 1.00 94.31 211 GLU A CA 1
ATOM 1575 C C . GLU A 1 211 ? -1.448 7.770 19.675 1.00 94.31 211 GLU A C 1
ATOM 1577 O O . GLU A 1 211 ? -1.270 7.901 20.887 1.00 94.31 211 GLU A O 1
ATOM 1582 N N . LEU A 1 212 ? -0.927 6.777 18.959 1.00 92.50 212 LEU A N 1
ATOM 1583 C CA . LEU A 1 212 ? 0.020 5.805 19.494 1.00 92.50 212 LEU A CA 1
ATOM 1584 C C . LEU A 1 212 ? 1.358 5.947 18.775 1.00 92.50 212 LEU A C 1
ATOM 1586 O O . LEU A 1 212 ? 1.409 6.323 17.605 1.00 92.50 212 LEU A O 1
ATOM 1590 N N . GLU A 1 213 ? 2.438 5.627 19.484 1.00 88.75 213 GLU A N 1
ATOM 1591 C CA . GLU A 1 213 ? 3.795 5.596 18.925 1.00 88.75 213 GLU A CA 1
ATOM 1592 C C . GLU A 1 213 ? 4.126 4.232 18.295 1.00 88.75 213 GLU A C 1
ATOM 1594 O O . GLU A 1 213 ? 4.950 4.164 17.385 1.00 88.75 213 GLU A O 1
ATOM 1599 N N . ASP A 1 214 ? 3.473 3.153 18.747 1.00 86.50 214 ASP A N 1
ATOM 1600 C CA . ASP A 1 214 ? 3.674 1.796 18.231 1.00 86.50 214 ASP A CA 1
ATOM 1601 C C . ASP A 1 214 ? 2.359 0.975 18.182 1.00 86.50 214 ASP A C 1
ATOM 1603 O O . ASP A 1 214 ? 1.820 0.598 19.233 1.00 86.50 214 ASP A O 1
ATOM 1607 N N . PRO A 1 215 ? 1.835 0.664 16.979 1.00 89.19 215 PRO A N 1
ATOM 1608 C CA . PRO A 1 215 ? 2.295 1.188 15.694 1.00 89.19 215 PRO A CA 1
ATOM 1609 C C . PRO A 1 215 ? 1.979 2.688 15.586 1.00 89.19 215 PRO A C 1
ATOM 1611 O O . PRO A 1 215 ? 0.919 3.131 16.016 1.00 89.19 215 PRO A O 1
ATOM 1614 N N . ALA A 1 216 ? 2.896 3.471 15.013 1.00 91.06 216 ALA A N 1
ATOM 1615 C CA . ALA A 1 216 ? 2.742 4.921 14.948 1.00 91.06 216 ALA A CA 1
ATOM 1616 C C . ALA A 1 216 ? 1.497 5.327 14.143 1.00 91.06 216 ALA A C 1
ATOM 1618 O O . ALA A 1 216 ? 1.350 4.952 12.970 1.00 91.06 216 ALA A O 1
ATOM 1619 N N . GLY A 1 217 ? 0.614 6.116 14.751 1.00 92.88 217 GLY A N 1
ATOM 1620 C CA . GLY A 1 217 ? -0.488 6.763 14.053 1.00 92.88 217 GLY A CA 1
ATOM 1621 C C . GLY A 1 217 ? -1.761 6.939 14.857 1.00 92.88 217 GLY A C 1
ATOM 1622 O O . GLY A 1 217 ? -1.759 6.993 16.085 1.00 92.88 217 GLY A O 1
ATOM 1623 N N . ALA A 1 218 ? -2.860 7.099 14.126 1.00 96.38 218 ALA A N 1
ATOM 1624 C CA . ALA A 1 218 ? -4.166 7.392 14.685 1.00 96.38 218 ALA A CA 1
ATOM 1625 C C . ALA A 1 218 ? -5.000 6.117 14.817 1.00 96.38 218 ALA A C 1
ATOM 1627 O O . ALA A 1 218 ? -5.192 5.370 13.854 1.00 96.38 218 ALA A O 1
ATOM 1628 N N . HIS A 1 219 ? -5.540 5.909 16.014 1.00 97.44 219 HIS A N 1
ATOM 1629 C CA . HIS A 1 219 ? -6.354 4.757 16.361 1.00 97.44 219 HIS A CA 1
ATOM 1630 C C . HIS A 1 219 ? -7.724 5.181 16.881 1.00 97.44 219 HIS A C 1
ATOM 1632 O O . HIS A 1 219 ? -7.864 6.126 17.661 1.00 97.44 219 HIS A O 1
ATOM 1638 N N . TRP A 1 220 ? -8.738 4.409 16.510 1.00 97.81 220 TRP A N 1
ATOM 1639 C CA . TRP A 1 220 ? -10.075 4.467 17.085 1.00 97.81 220 TRP A CA 1
ATOM 1640 C C . TRP A 1 220 ? -10.517 3.068 17.460 1.00 97.81 220 TRP A C 1
ATOM 1642 O O . TRP A 1 220 ? -10.286 2.114 16.719 1.00 97.81 220 TRP A O 1
ATOM 1652 N N . TYR A 1 221 ? -11.219 2.955 18.582 1.00 97.06 221 TYR A N 1
ATOM 1653 C CA . TYR A 1 221 ? -11.715 1.678 19.064 1.00 97.06 221 TYR A CA 1
ATOM 1654 C C . TYR A 1 221 ? -13.213 1.733 19.292 1.00 97.06 221 TYR A C 1
ATOM 1656 O O . TYR A 1 221 ? -13.714 2.642 19.951 1.00 97.06 221 TYR A O 1
ATOM 1664 N N . ASN A 1 222 ? -13.930 0.727 18.800 1.00 96.56 222 ASN A N 1
ATOM 1665 C CA . ASN A 1 222 ? -15.339 0.533 19.113 1.00 96.56 222 ASN A CA 1
ATOM 1666 C C . ASN A 1 222 ? -15.523 -0.578 20.152 1.00 96.56 222 ASN A C 1
ATOM 1668 O O . ASN A 1 222 ? -15.000 -1.698 20.028 1.00 96.56 222 ASN A O 1
ATOM 1672 N N . VAL A 1 223 ? -16.299 -0.274 21.191 1.00 96.31 223 VAL A N 1
ATOM 1673 C CA . VAL A 1 223 ? -16.678 -1.245 22.215 1.00 96.31 223 VAL A CA 1
ATOM 1674 C C . VAL A 1 223 ? -17.840 -2.073 21.690 1.00 96.31 223 VAL A C 1
ATOM 1676 O O . VAL A 1 223 ? -18.992 -1.724 21.880 1.00 96.31 223 VAL A O 1
ATOM 1679 N N . LEU A 1 224 ? -17.550 -3.197 21.042 1.00 93.62 224 LEU A N 1
ATOM 1680 C CA . LEU A 1 224 ? -18.605 -4.070 20.508 1.00 93.62 224 LEU A CA 1
ATOM 1681 C C . LEU A 1 224 ? -19.507 -4.643 21.612 1.00 93.62 224 LEU A C 1
ATOM 1683 O O . LEU A 1 224 ? -20.729 -4.599 21.524 1.00 93.62 224 LEU A O 1
ATOM 1687 N N . GLU A 1 225 ? -18.890 -5.178 22.663 1.00 92.00 225 GLU A N 1
ATOM 1688 C CA . GLU A 1 225 ? -19.570 -5.865 23.758 1.00 92.00 225 GLU A CA 1
ATOM 1689 C C . GLU A 1 225 ? -18.746 -5.721 25.044 1.00 92.00 225 GLU A C 1
ATOM 1691 O O . GLU A 1 225 ? -17.518 -5.586 24.998 1.00 92.00 225 GLU A O 1
ATOM 1696 N N . ARG A 1 226 ? -19.416 -5.772 26.202 1.00 90.25 226 ARG A N 1
ATOM 1697 C CA . ARG A 1 226 ? -18.775 -5.874 27.517 1.00 90.25 226 ARG A CA 1
ATOM 1698 C C . ARG A 1 226 ? -19.331 -7.082 28.254 1.00 90.25 226 ARG A C 1
ATOM 1700 O O . ARG A 1 226 ? -20.543 -7.231 28.376 1.00 90.25 226 ARG A O 1
ATOM 1707 N N . LYS A 1 227 ? -18.438 -7.902 28.800 1.00 84.25 227 LYS A N 1
ATOM 1708 C CA . LYS A 1 227 ? -18.798 -9.062 29.611 1.00 84.25 227 LYS A CA 1
ATOM 1709 C C . LYS A 1 227 ? -18.069 -8.991 30.948 1.00 84.25 227 LYS A C 1
ATOM 1711 O O . LYS A 1 227 ? -16.839 -8.917 30.946 1.00 84.25 227 LYS A O 1
ATOM 1716 N N . PRO A 1 228 ? -18.785 -9.030 32.085 1.00 76.75 228 PRO A N 1
ATOM 1717 C CA . PRO A 1 228 ? -18.147 -9.210 33.377 1.00 76.75 228 PRO A CA 1
ATOM 1718 C C . PRO A 1 228 ? -17.397 -10.540 33.365 1.00 76.75 228 PRO A C 1
ATOM 1720 O O . PRO A 1 228 ? -17.983 -11.584 33.070 1.00 76.75 228 PRO A O 1
ATOM 1723 N N . ARG A 1 229 ? -16.105 -10.507 33.680 1.00 67.12 229 ARG A N 1
ATOM 1724 C CA . ARG A 1 229 ? -15.344 -11.712 33.993 1.00 67.12 229 ARG A CA 1
ATOM 1725 C C . ARG A 1 229 ? -15.348 -11.845 35.513 1.00 67.12 229 ARG A C 1
ATOM 1727 O O . ARG A 1 229 ? -14.567 -11.149 36.159 1.00 67.12 229 ARG A O 1
ATOM 1734 N N . PRO A 1 230 ? -16.262 -12.635 36.105 1.00 64.06 230 PRO A N 1
ATOM 1735 C CA . PRO A 1 230 ? -16.178 -12.902 37.528 1.00 64.06 230 PRO A CA 1
ATOM 1736 C C . PRO A 1 230 ? -14.824 -13.552 37.797 1.00 64.06 230 PRO A C 1
ATOM 1738 O O . PRO A 1 230 ? -14.429 -14.477 37.087 1.00 64.06 230 PRO A O 1
ATOM 1741 N N . LEU A 1 231 ? -14.119 -13.023 38.790 1.00 59.72 231 LEU A N 1
ATOM 1742 C CA . LEU A 1 231 ? -12.895 -13.627 39.293 1.00 59.72 231 LEU A CA 1
ATOM 1743 C C . LEU A 1 231 ? -13.226 -15.060 39.717 1.00 59.72 231 LEU A C 1
ATOM 1745 O O . LEU A 1 231 ? -14.227 -15.292 40.411 1.00 59.72 231 LEU A O 1
ATOM 1749 N N . ASP A 1 232 ? -12.420 -16.021 39.281 1.00 68.56 232 ASP A N 1
ATOM 1750 C CA . ASP A 1 232 ? -12.589 -17.399 39.732 1.00 68.56 232 ASP A CA 1
ATOM 1751 C C . ASP A 1 232 ? -12.275 -17.524 41.237 1.00 68.56 232 ASP A C 1
ATOM 1753 O O . ASP A 1 232 ? -11.957 -16.547 41.925 1.00 68.56 232 ASP A O 1
ATOM 1757 N N . ALA A 1 233 ? -12.514 -18.705 41.811 1.00 58.03 233 ALA A N 1
ATOM 1758 C CA . ALA A 1 233 ? -12.325 -18.915 43.247 1.00 58.03 233 ALA A CA 1
ATOM 1759 C C . ALA A 1 233 ? -10.876 -18.638 43.685 1.00 58.03 233 ALA A C 1
ATOM 1761 O O . ALA A 1 233 ? -10.674 -18.048 44.745 1.00 58.03 233 ALA A O 1
ATOM 1762 N N . ASP A 1 234 ? -9.903 -18.966 42.836 1.00 62.88 234 ASP A N 1
ATOM 1763 C CA . ASP A 1 234 ? -8.480 -18.831 43.137 1.00 62.88 234 ASP A CA 1
ATOM 1764 C C . ASP A 1 234 ? -8.034 -17.367 43.046 1.00 62.88 234 ASP A C 1
ATOM 1766 O O . ASP A 1 234 ? -7.338 -16.870 43.928 1.00 62.88 234 ASP A O 1
ATOM 1770 N N . GLN A 1 235 ? -8.511 -16.627 42.043 1.00 63.56 235 GLN A N 1
ATOM 1771 C CA . GLN A 1 235 ? -8.261 -15.190 41.900 1.00 63.56 235 GLN A CA 1
ATOM 1772 C C . GLN A 1 235 ? -8.923 -14.371 43.013 1.00 63.56 235 GLN A C 1
ATOM 1774 O O . GLN A 1 235 ? -8.329 -13.415 43.518 1.00 63.56 235 GLN A O 1
ATOM 1779 N N . ARG A 1 236 ? -10.142 -14.747 43.428 1.00 61.25 236 ARG A N 1
ATOM 1780 C CA . ARG A 1 236 ? -10.799 -14.147 44.602 1.00 61.25 236 ARG A CA 1
ATOM 1781 C C . ARG A 1 236 ? -10.035 -14.462 45.879 1.00 61.25 236 ARG A C 1
ATOM 1783 O O . ARG A 1 236 ? -9.826 -13.554 46.675 1.00 61.25 236 ARG A O 1
ATOM 1790 N N . GLY A 1 237 ? -9.593 -15.709 46.043 1.00 59.75 237 GLY A N 1
ATOM 1791 C CA . GLY A 1 237 ? -8.764 -16.137 47.166 1.00 59.75 237 GLY A CA 1
ATOM 1792 C C . GLY A 1 237 ? -7.459 -15.350 47.245 1.00 59.75 237 GLY A C 1
ATOM 1793 O O . GLY A 1 237 ? -7.157 -14.785 48.286 1.00 59.75 237 GLY A O 1
ATOM 1794 N N . ALA A 1 238 ? -6.737 -15.207 46.133 1.00 61.78 238 ALA A N 1
ATOM 1795 C CA . ALA A 1 238 ? -5.475 -14.471 46.082 1.00 61.78 238 ALA A CA 1
ATOM 1796 C C . ALA A 1 238 ? -5.636 -12.972 46.391 1.00 61.78 238 ALA A C 1
ATOM 1798 O O . ALA A 1 238 ? -4.810 -12.404 47.104 1.00 61.78 238 ALA A O 1
ATOM 1799 N N . LEU A 1 239 ? -6.702 -12.328 45.899 1.00 59.88 239 LEU A N 1
ATOM 1800 C CA . LEU A 1 239 ? -7.004 -10.930 46.229 1.00 59.88 239 LEU A CA 1
ATOM 1801 C C . LEU A 1 239 ? -7.418 -10.758 47.692 1.00 59.88 239 LEU A C 1
ATOM 1803 O O . LEU A 1 239 ? -7.011 -9.778 48.310 1.00 59.88 239 LEU A O 1
ATOM 1807 N N . LEU A 1 240 ? -8.181 -11.703 48.250 1.00 59.41 240 LEU A N 1
ATOM 1808 C CA . LEU A 1 240 ? -8.508 -11.722 49.676 1.00 59.41 240 LEU A CA 1
ATOM 1809 C C . LEU A 1 240 ? -7.247 -11.905 50.516 1.00 59.41 240 LEU A C 1
ATOM 1811 O O . LEU A 1 240 ? -7.005 -11.082 51.380 1.00 59.41 240 LEU A O 1
ATOM 1815 N N . THR A 1 241 ? -6.379 -12.868 50.203 1.00 61.66 241 THR A N 1
ATOM 1816 C CA . THR A 1 241 ? -5.112 -13.078 50.921 1.00 61.66 241 THR A CA 1
ATOM 1817 C C . THR A 1 241 ? -4.158 -11.888 50.790 1.00 61.66 241 THR A C 1
ATOM 1819 O O . THR A 1 241 ? -3.489 -11.529 51.754 1.00 61.66 241 THR A O 1
ATOM 1822 N N . ALA A 1 242 ? -4.095 -11.231 49.628 1.00 58.53 242 ALA A N 1
ATOM 1823 C CA . ALA A 1 242 ? -3.296 -10.018 49.445 1.00 58.53 242 ALA A CA 1
ATOM 1824 C C . ALA A 1 242 ? -3.875 -8.821 50.222 1.00 58.53 242 ALA A C 1
ATOM 1826 O O . ALA A 1 242 ? -3.127 -8.062 50.839 1.00 58.53 242 ALA A O 1
ATOM 1827 N N . ALA A 1 243 ? -5.203 -8.667 50.237 1.00 56.34 243 ALA A N 1
ATOM 1828 C CA . ALA A 1 243 ? -5.887 -7.655 51.034 1.00 56.34 243 ALA A CA 1
ATOM 1829 C C . ALA A 1 243 ? -5.766 -7.943 52.538 1.00 56.34 243 ALA A C 1
ATOM 1831 O O . ALA A 1 243 ? -5.541 -7.025 53.314 1.00 56.34 243 ALA A O 1
ATOM 1832 N N . GLU A 1 244 ? -5.838 -9.202 52.956 1.00 56.56 244 GLU A N 1
ATOM 1833 C CA . GLU A 1 244 ? -5.627 -9.647 54.331 1.00 56.56 244 GLU A CA 1
ATOM 1834 C C . GLU A 1 244 ? -4.166 -9.449 54.751 1.00 56.56 244 GLU A C 1
ATOM 1836 O O . GLU A 1 244 ? -3.912 -8.924 55.824 1.00 56.56 244 GLU A O 1
ATOM 1841 N N . GLY A 1 245 ? -3.189 -9.747 53.895 1.00 55.81 245 GLY A N 1
ATOM 1842 C CA . GLY A 1 245 ? -1.768 -9.539 54.191 1.00 55.81 245 GLY A CA 1
ATOM 1843 C C . GLY A 1 245 ? -1.359 -8.069 54.354 1.00 55.81 245 GLY A C 1
ATOM 1844 O O . GLY A 1 245 ? -0.419 -7.781 55.092 1.00 55.81 245 GLY A O 1
ATOM 1845 N N . VAL A 1 246 ? -2.063 -7.133 53.705 1.00 54.31 246 VAL A N 1
ATOM 1846 C CA . VAL A 1 246 ? -1.758 -5.687 53.755 1.00 54.31 246 VAL A CA 1
ATOM 1847 C C . VAL A 1 246 ? -2.685 -4.924 54.709 1.00 54.31 246 VAL A C 1
ATOM 1849 O O . VAL A 1 246 ? -2.232 -4.031 55.424 1.00 54.31 246 VAL A O 1
ATOM 1852 N N . ALA A 1 247 ? -3.976 -5.258 54.750 1.00 54.50 247 ALA A N 1
ATOM 1853 C CA . ALA A 1 247 ? -4.973 -4.539 55.541 1.00 54.50 247 ALA A CA 1
ATOM 1854 C C . ALA A 1 247 ? -5.195 -5.148 56.930 1.00 54.50 247 ALA A C 1
ATOM 1856 O O . ALA A 1 247 ? -5.475 -4.399 57.864 1.00 54.50 247 ALA A O 1
ATOM 1857 N N . TRP A 1 248 ? -5.053 -6.467 57.106 1.00 50.41 248 TRP A N 1
ATOM 1858 C CA . TRP A 1 248 ? -5.383 -7.124 58.376 1.00 50.41 248 TRP A CA 1
ATOM 1859 C C . TRP A 1 248 ? -4.378 -6.818 59.496 1.00 50.41 248 TRP A C 1
ATOM 1861 O O . TRP A 1 248 ? -4.841 -6.454 60.572 1.00 50.41 248 TRP A O 1
ATOM 1871 N N . PRO A 1 249 ? -3.041 -6.836 59.289 1.00 60.53 249 PRO A N 1
ATOM 1872 C CA . PRO A 1 249 ? -2.091 -6.500 60.351 1.00 60.53 249 PRO A CA 1
ATOM 1873 C C . PRO A 1 249 ? -2.271 -5.069 60.856 1.00 60.53 249 PRO A C 1
ATOM 1875 O O . PRO A 1 249 ? -2.312 -4.848 62.060 1.00 60.53 249 PRO A O 1
ATOM 1878 N N . LYS A 1 250 ? -2.455 -4.109 59.939 1.00 58.56 250 LYS A N 1
ATOM 1879 C CA . LYS A 1 250 ? -2.613 -2.695 60.286 1.00 58.56 250 LYS A CA 1
ATOM 1880 C C . LYS A 1 250 ? -3.980 -2.396 60.900 1.00 58.56 250 LYS A C 1
ATOM 1882 O O . LYS A 1 250 ? -4.039 -1.728 61.922 1.00 58.56 250 LYS A O 1
ATOM 1887 N N . ALA A 1 251 ? -5.073 -2.900 60.322 1.00 60.62 251 ALA A N 1
ATOM 1888 C CA . ALA A 1 251 ? -6.410 -2.691 60.879 1.00 60.62 251 ALA A CA 1
ATOM 1889 C C . ALA A 1 251 ? -6.589 -3.402 62.230 1.00 60.62 251 ALA A C 1
ATOM 1891 O O . ALA A 1 251 ? -7.264 -2.876 63.114 1.00 60.62 251 ALA A O 1
ATOM 1892 N N . PHE A 1 252 ? -5.964 -4.569 62.413 1.00 59.78 252 PHE A N 1
ATOM 1893 C CA . PHE A 1 252 ? -5.930 -5.265 63.694 1.00 59.78 252 PHE A CA 1
ATOM 1894 C C . PHE A 1 252 ? -5.056 -4.531 64.714 1.00 59.78 252 PHE A C 1
ATOM 1896 O O . PHE A 1 252 ? -5.513 -4.340 65.834 1.00 59.78 252 PHE A O 1
ATOM 1903 N N . GLU A 1 253 ? -3.849 -4.072 64.358 1.00 62.34 253 GLU A N 1
ATOM 1904 C CA . GLU A 1 253 ? -3.021 -3.250 65.256 1.00 62.34 253 GLU A CA 1
ATOM 1905 C C . GLU A 1 253 ? -3.722 -1.949 65.647 1.00 62.34 253 GLU A C 1
ATOM 1907 O O . GLU A 1 253 ? -3.793 -1.645 66.835 1.00 62.34 253 GLU A O 1
ATOM 1912 N N . ASP A 1 254 ? -4.296 -1.218 64.689 1.00 68.44 254 ASP A N 1
ATOM 1913 C CA . ASP A 1 254 ? -4.979 0.056 64.937 1.00 68.44 254 ASP A CA 1
ATOM 1914 C C . ASP A 1 254 ? -6.229 -0.142 65.836 1.00 68.44 254 ASP A C 1
ATOM 1916 O O . ASP A 1 254 ? -6.571 0.731 66.635 1.00 68.44 254 ASP A O 1
ATOM 1920 N N . TRP A 1 255 ? -6.885 -1.311 65.777 1.00 64.88 255 TRP A N 1
ATOM 1921 C CA . TRP A 1 255 ? -7.989 -1.697 66.674 1.00 64.88 255 TRP A CA 1
ATOM 1922 C C . TRP A 1 255 ? -7.521 -2.242 68.037 1.00 64.88 255 TRP A C 1
ATOM 1924 O O . TRP A 1 255 ? -8.163 -1.993 69.062 1.00 64.88 255 TRP A O 1
ATOM 1934 N N . TYR A 1 256 ? -6.423 -3.000 68.068 1.00 59.38 256 TYR A N 1
ATOM 1935 C CA . TYR A 1 256 ? -5.927 -3.704 69.254 1.00 59.38 256 TYR A CA 1
ATOM 1936 C C . TYR A 1 256 ? -5.053 -2.819 70.151 1.00 59.38 256 TYR A C 1
ATOM 1938 O O . TYR A 1 256 ? -5.108 -2.947 71.373 1.00 59.38 256 TYR A O 1
ATOM 1946 N N . ALA A 1 257 ? -4.280 -1.894 69.578 1.00 64.44 257 ALA A N 1
ATOM 1947 C CA . ALA A 1 257 ? -3.394 -0.986 70.305 1.00 64.44 257 ALA A CA 1
ATOM 1948 C C . ALA A 1 257 ? -4.109 -0.172 71.405 1.00 64.44 257 ALA A C 1
ATOM 1950 O O . ALA A 1 257 ? -3.669 -0.256 72.554 1.00 64.44 257 ALA A O 1
ATOM 1951 N N . PRO A 1 258 ? -5.239 0.521 71.143 1.00 61.31 258 PRO A N 1
ATOM 1952 C CA . PRO A 1 258 ? -5.949 1.246 72.199 1.00 61.31 258 PRO A CA 1
ATOM 1953 C C . PRO A 1 258 ? -6.598 0.309 73.230 1.00 61.31 258 PRO A C 1
ATOM 1955 O O . PRO A 1 258 ? -6.696 0.658 74.402 1.00 61.31 258 PRO A O 1
ATOM 1958 N N . LYS A 1 259 ? -6.996 -0.909 72.832 1.00 62.28 259 LYS A N 1
ATOM 1959 C CA . LYS A 1 259 ? -7.581 -1.908 73.747 1.00 62.28 259 LYS A CA 1
ATOM 1960 C C . LYS A 1 259 ? -6.558 -2.519 74.697 1.00 62.28 259 LYS A C 1
ATOM 1962 O O . LYS A 1 259 ? -6.901 -2.863 75.825 1.00 62.28 259 LYS A O 1
ATOM 1967 N N . LYS A 1 260 ? -5.306 -2.635 74.252 1.00 56.75 260 LYS A N 1
ATOM 1968 C CA . LYS A 1 260 ? -4.179 -3.079 75.073 1.00 56.75 260 LYS A CA 1
ATOM 1969 C C . LYS A 1 260 ? -3.820 -2.053 76.151 1.00 56.75 260 LYS A C 1
ATOM 1971 O O . LYS A 1 260 ? -3.460 -2.456 77.249 1.00 56.75 260 LYS A O 1
ATOM 1976 N N . GLU A 1 261 ? -3.930 -0.757 75.860 1.00 55.00 261 GLU A N 1
ATOM 1977 C CA . GLU A 1 261 ? -3.671 0.308 76.844 1.00 55.00 261 GLU A CA 1
ATOM 1978 C C . GLU A 1 261 ? -4.764 0.420 77.916 1.00 55.00 261 GLU A C 1
ATOM 1980 O O . GLU A 1 261 ? -4.469 0.804 79.044 1.00 55.00 261 GLU A O 1
ATOM 1985 N N . THR A 1 262 ? -6.007 0.049 77.597 1.00 50.03 262 THR A N 1
ATOM 1986 C CA . THR A 1 262 ? -7.137 0.071 78.545 1.00 50.03 262 THR A CA 1
ATOM 1987 C C . THR A 1 262 ? -7.366 -1.253 79.279 1.00 50.03 262 THR A C 1
ATOM 1989 O O . THR A 1 262 ? -8.288 -1.347 80.085 1.00 50.03 262 THR A O 1
ATOM 1992 N N . ALA A 1 263 ? -6.581 -2.293 78.986 1.00 49.06 263 ALA A N 1
ATOM 1993 C CA . ALA A 1 263 ? -6.676 -3.574 79.676 1.00 49.06 263 ALA A CA 1
ATOM 1994 C C . ALA A 1 263 ? -6.051 -3.454 81.076 1.00 49.06 263 ALA A C 1
ATOM 1996 O O . ALA A 1 263 ? -4.843 -3.620 81.251 1.00 49.06 263 ALA A O 1
ATOM 1997 N N . GLU A 1 264 ? -6.877 -3.133 82.074 1.00 45.91 264 GLU A N 1
ATOM 1998 C CA . GLU A 1 264 ? -6.495 -3.206 83.487 1.00 45.91 264 GLU A CA 1
ATOM 1999 C C . GLU A 1 264 ? -6.063 -4.641 83.855 1.00 45.91 264 GLU A C 1
ATOM 2001 O O . GLU A 1 264 ? -6.548 -5.628 83.296 1.00 45.91 264 GLU A O 1
ATOM 2006 N N . ALA A 1 265 ? -5.084 -4.740 84.758 1.00 47.56 265 ALA A N 1
ATOM 2007 C CA . ALA A 1 265 ? -4.196 -5.881 85.010 1.00 47.56 265 ALA A CA 1
ATOM 2008 C C . ALA A 1 265 ? -4.837 -7.140 85.643 1.00 47.56 265 ALA A C 1
ATOM 2010 O O . ALA A 1 265 ? -4.149 -7.914 86.311 1.00 47.56 265 ALA A O 1
ATOM 2011 N N . ASP A 1 266 ? -6.121 -7.399 85.401 1.00 45.94 266 ASP A N 1
ATOM 2012 C CA . ASP A 1 266 ? -6.904 -8.361 86.186 1.00 45.94 266 ASP A CA 1
ATOM 2013 C C . ASP A 1 266 ? -7.164 -9.685 85.441 1.00 45.94 266 ASP A C 1
ATOM 2015 O O . ASP A 1 266 ? -7.878 -10.561 85.923 1.00 45.94 266 ASP A O 1
ATOM 2019 N N . GLY A 1 267 ? -6.539 -9.885 84.275 1.00 42.41 267 GLY A N 1
ATOM 2020 C CA . GLY A 1 267 ? -6.430 -11.201 83.631 1.00 42.41 267 GLY A CA 1
ATOM 2021 C C . GLY A 1 267 ? -7.739 -11.819 83.120 1.00 42.41 267 GLY A C 1
ATOM 2022 O O . GLY A 1 267 ? -7.740 -12.994 82.754 1.00 42.41 267 GLY A O 1
ATOM 2023 N N . VAL A 1 268 ? -8.836 -11.060 83.050 1.00 40.34 268 VAL A N 1
ATOM 2024 C CA . VAL A 1 268 ? -10.112 -11.524 82.487 1.00 40.34 268 VAL A CA 1
ATOM 2025 C C . VAL A 1 268 ? -10.469 -10.691 81.261 1.00 40.34 268 VAL A C 1
ATOM 2027 O O . VAL A 1 268 ? -10.878 -9.540 81.369 1.00 40.34 268 VAL A O 1
ATOM 2030 N N . ILE A 1 269 ? -10.339 -11.297 80.079 1.00 44.78 269 ILE A N 1
ATOM 2031 C CA . ILE A 1 269 ? -10.893 -10.760 78.833 1.00 44.78 269 ILE A CA 1
ATOM 2032 C C . ILE A 1 269 ? -12.291 -11.361 78.682 1.00 44.78 269 ILE A C 1
ATOM 2034 O O . ILE A 1 269 ? -12.431 -12.541 78.358 1.00 44.78 269 ILE A O 1
ATOM 2038 N N . THR A 1 270 ? -13.336 -10.578 78.940 1.00 45.66 270 THR A N 1
ATOM 2039 C CA . THR A 1 270 ? -14.701 -10.973 78.585 1.00 45.66 270 THR A CA 1
ATOM 2040 C C . THR A 1 270 ? -14.888 -10.831 77.077 1.00 45.66 270 THR A C 1
ATOM 2042 O O . THR A 1 270 ? -14.597 -9.792 76.484 1.00 45.66 270 THR A O 1
ATOM 2045 N N . ARG A 1 271 ? -15.344 -11.911 76.435 1.00 41.72 271 ARG A N 1
ATOM 2046 C CA . ARG A 1 271 ? -15.711 -11.913 75.018 1.00 41.72 271 ARG A CA 1
ATOM 2047 C C . 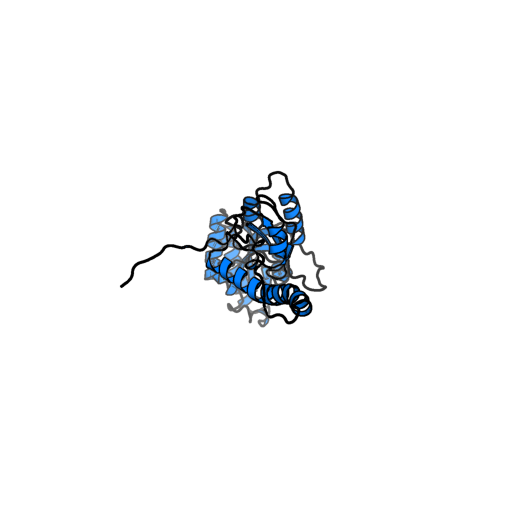ARG A 1 271 ? -16.972 -11.063 74.844 1.00 41.72 271 ARG A C 1
ATOM 2049 O O . ARG A 1 271 ? -17.984 -11.325 75.484 1.00 41.72 271 ARG A O 1
ATOM 2056 N N . ASP A 1 272 ? -16.880 -10.034 74.010 1.00 44.38 272 ASP A N 1
ATOM 2057 C CA . ASP A 1 272 ? -18.024 -9.229 73.589 1.00 44.38 272 ASP A CA 1
ATOM 2058 C C . ASP A 1 272 ? -18.720 -9.943 72.423 1.00 44.38 272 ASP A C 1
ATOM 2060 O O . ASP A 1 272 ? -18.198 -10.008 71.308 1.00 44.38 272 ASP A O 1
ATOM 2064 N N . ASP A 1 273 ? -19.884 -10.524 72.706 1.00 47.44 273 ASP A N 1
ATOM 2065 C CA . ASP A 1 273 ? -20.679 -11.302 71.752 1.00 47.44 273 ASP A CA 1
ATOM 2066 C C . ASP A 1 273 ? -21.507 -10.426 70.789 1.00 47.44 273 ASP A C 1
ATOM 2068 O O . ASP A 1 273 ? -22.324 -10.937 70.024 1.00 47.44 273 ASP A O 1
ATOM 2072 N N . SER A 1 274 ? -21.296 -9.105 70.768 1.00 41.88 274 SER A N 1
ATOM 2073 C CA . SER A 1 274 ? -21.962 -8.210 69.810 1.00 41.88 274 SER A CA 1
ATOM 2074 C C . SER A 1 274 ? -21.438 -8.327 68.368 1.00 41.88 274 SER A C 1
ATOM 2076 O O . SER A 1 274 ? -22.034 -7.762 67.447 1.00 41.88 274 SER A O 1
ATOM 2078 N N . PHE A 1 275 ? -20.363 -9.088 68.127 1.00 38.16 275 PHE A N 1
ATOM 2079 C CA . PHE A 1 275 ? -19.819 -9.303 66.785 1.00 38.16 275 PHE A CA 1
ATOM 2080 C C . PHE A 1 275 ? -20.543 -10.437 66.040 1.00 38.16 275 PHE A C 1
ATOM 2082 O O . PHE A 1 275 ? -20.080 -11.575 65.985 1.00 38.16 275 PHE A O 1
ATOM 2089 N N . THR A 1 276 ? -21.671 -10.126 65.397 1.00 45.22 276 THR A N 1
ATOM 2090 C CA . THR A 1 276 ? -22.321 -11.017 64.418 1.00 45.22 276 THR A CA 1
ATOM 2091 C C . THR A 1 276 ? -21.659 -10.876 63.042 1.00 45.22 276 THR A C 1
ATOM 2093 O O . THR A 1 276 ? -22.258 -10.378 62.088 1.00 45.22 276 THR A O 1
ATOM 2096 N N . GLY A 1 277 ? -20.390 -11.272 62.935 1.00 36.06 277 GLY A N 1
ATOM 2097 C CA . GLY A 1 277 ? -19.723 -11.466 61.649 1.00 36.06 277 GLY A CA 1
ATOM 2098 C C . GLY A 1 277 ? -20.179 -12.789 61.042 1.00 36.06 277 GLY A C 1
ATOM 2099 O O . GLY A 1 277 ? -19.769 -13.849 61.504 1.00 36.06 277 GLY A O 1
ATOM 2100 N N . GLY A 1 278 ? -21.063 -12.732 60.045 1.00 36.59 278 GLY A N 1
ATOM 2101 C CA . GLY A 1 278 ? -21.596 -13.901 59.347 1.00 36.59 278 GLY A CA 1
ATOM 2102 C C . GLY A 1 278 ? -20.522 -14.658 58.567 1.00 36.59 278 GLY A C 1
ATOM 2103 O O . GLY A 1 278 ? -20.299 -14.387 57.392 1.00 36.59 278 GLY A O 1
ATOM 2104 N N . GLY A 1 279 ? -19.887 -15.626 59.221 1.00 33.53 279 GLY A N 1
ATOM 2105 C CA . GLY A 1 279 ? -19.168 -16.724 58.591 1.00 33.53 279 GLY A CA 1
ATOM 2106 C C . GLY A 1 279 ? -19.832 -18.023 59.022 1.00 33.53 279 GLY A C 1
ATOM 2107 O O . GLY A 1 279 ? -19.767 -18.396 60.188 1.00 33.53 279 GLY A O 1
ATOM 2108 N N . THR A 1 280 ? -20.527 -18.689 58.107 1.00 35.78 280 THR A N 1
ATOM 2109 C CA . THR A 1 280 ? -21.030 -20.046 58.329 1.00 35.78 280 THR A CA 1
ATOM 2110 C C . THR A 1 280 ? -19.846 -21.001 58.453 1.00 35.78 280 THR A C 1
ATOM 2112 O O . THR A 1 280 ? -19.187 -21.288 57.454 1.00 35.78 280 THR A O 1
ATOM 2115 N N . GLU A 1 281 ? -19.587 -21.507 59.657 1.00 40.34 281 GLU A N 1
ATOM 2116 C CA . GLU A 1 281 ? -18.845 -22.755 59.836 1.00 40.34 281 GLU A CA 1
ATOM 2117 C C . GLU A 1 281 ? -19.691 -23.920 59.294 1.00 40.34 281 GLU A C 1
ATOM 2119 O O . GLU A 1 281 ? -20.880 -24.008 59.618 1.00 40.34 281 GLU A O 1
ATOM 2124 N N . PRO A 1 282 ? -19.134 -24.843 58.492 1.00 36.66 282 PRO A N 1
ATOM 2125 C CA . PRO A 1 282 ? -19.787 -26.113 58.237 1.00 36.66 282 PRO A CA 1
ATOM 2126 C C . PRO A 1 282 ? -19.489 -27.053 59.411 1.00 36.66 282 PRO A C 1
ATOM 2128 O O . PRO A 1 282 ? -18.435 -27.682 59.471 1.00 36.66 282 PRO A O 1
ATOM 2131 N N . GLY A 1 283 ? -20.428 -27.144 60.349 1.00 35.50 283 GLY A N 1
ATOM 2132 C CA . GLY A 1 283 ? -20.504 -28.258 61.290 1.00 35.50 283 GLY A CA 1
ATOM 2133 C C . GLY A 1 283 ? -21.369 -29.379 60.718 1.00 35.50 283 GLY A C 1
ATOM 2134 O O . GLY A 1 283 ? -22.466 -29.103 60.243 1.00 35.50 283 GLY A O 1
ATOM 2135 N N . VAL A 1 284 ? -20.868 -30.615 60.753 1.00 37.00 284 VAL A N 1
ATOM 2136 C CA . VAL A 1 284 ? -21.519 -31.793 61.372 1.00 37.00 284 VAL A CA 1
ATOM 2137 C C . VAL A 1 284 ? -20.478 -32.92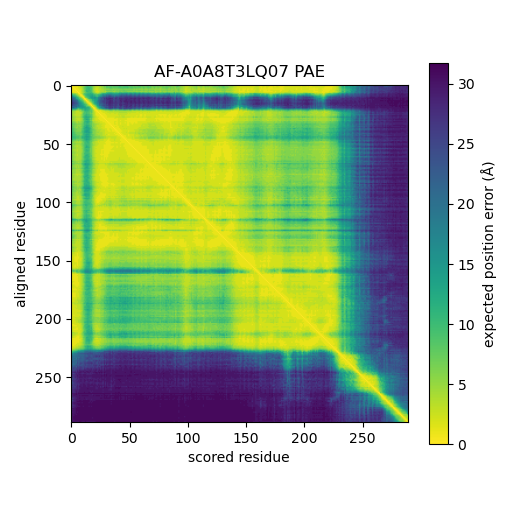7 61.410 1.00 37.00 284 VAL A C 1
ATOM 2139 O O . VAL A 1 284 ? -19.920 -33.274 60.375 1.00 37.00 284 VAL A O 1
ATOM 2142 N N . ASP A 1 285 ? -19.943 -33.316 62.563 1.00 34.62 285 ASP A N 1
ATOM 2143 C CA . ASP A 1 285 ? -20.507 -34.121 63.665 1.00 34.62 285 ASP A CA 1
ATOM 2144 C C . ASP A 1 285 ? -20.264 -35.638 63.487 1.00 34.62 285 ASP A C 1
ATOM 2146 O O . ASP A 1 285 ? -20.605 -36.219 62.462 1.00 34.62 285 ASP A O 1
ATOM 2150 N N . GLU A 1 286 ? -19.618 -36.201 64.516 1.00 39.62 286 GLU A N 1
ATOM 2151 C CA . GLU A 1 286 ? -19.466 -37.599 64.964 1.00 39.62 286 GLU A CA 1
ATOM 2152 C C . GLU A 1 286 ? -19.259 -38.770 63.972 1.00 39.62 286 GLU A C 1
ATOM 2154 O O . GLU A 1 286 ? -20.081 -39.059 63.112 1.00 39.62 286 GLU A O 1
ATOM 2159 N N . LEU A 1 287 ? -18.216 -39.582 64.224 1.00 30.61 287 LEU A N 1
ATOM 2160 C CA . LEU A 1 287 ? -18.370 -40.953 64.755 1.00 30.61 287 LEU A CA 1
ATOM 2161 C C . LEU A 1 287 ? -17.008 -41.554 65.182 1.00 30.61 287 LEU A C 1
ATOM 2163 O O . LEU A 1 287 ? -16.058 -41.630 64.405 1.00 30.61 287 LEU A O 1
ATOM 2167 N N . ASN A 1 288 ? -16.968 -41.976 66.448 1.00 32.06 288 ASN A N 1
ATOM 2168 C CA . ASN A 1 288 ? -15.877 -42.623 67.193 1.00 32.06 288 ASN A CA 1
ATOM 2169 C C . ASN A 1 288 ? -15.696 -44.119 66.795 1.00 32.06 288 ASN A C 1
ATOM 2171 O O . ASN A 1 288 ? -16.577 -44.663 66.119 1.00 32.06 288 ASN A O 1
ATOM 2175 N N . PRO A 1 289 ? -14.609 -44.816 67.197 1.00 46.38 289 PRO A N 1
ATOM 2176 C CA . PRO A 1 289 ? -14.514 -45.375 68.559 1.00 46.38 289 PRO A CA 1
ATOM 2177 C C . PRO A 1 289 ? -13.198 -45.099 69.315 1.00 46.38 289 PRO A C 1
ATOM 2179 O O . PRO A 1 289 ? -12.128 -45.026 68.671 1.00 46.38 289 PRO A O 1
#

pLDDT: mean 83.44, std 19.94, range [30.61, 98.69]

Radius of gyration: 33.88 Å; Cα contacts (8 Å, |Δi|>4): 423; chains: 1; bounding box: 54×67×112 Å

Foldseek 3Di:
DFKFFQFADPPDPDPPPPDFFAWFKKAKAFQAQVLFLPCRLVDDPPPCSQVVSQVVLVVLLVVLVPDPDLVVSLVVQLVCLCVHGSPPPCSVVSRTDGIDTLVPDDPQVSCQQPPDDDDAQDWTDLTDDSRGGMTMGTHDGDGHSVVLVVVLQVLLPDPPRDQLVCLLPRGPDPCSVVSRDPDDDDLVRDDVQCSVQQVVDDAQDKGDWDADVVSGGTMMDHRNHDDDDPQPPVRVVVVVVVCCVPPVVVVVCVVVVVVVVPPDPPPDDDDDPPDPPDDDDDDDDDDDD